Protein AF-A0AB34IFJ6-F1 (afdb_monomer)

Secondary structure (DSSP, 8-state):
--------------SS--SEEEEEEE--SSGGGTHHHHHHHHHHHHHHHH-SS--PEEEEE-HHHHHHHHHTTGGGG-SEEEEPPPPHHHHHH-SS-GGG-GGGHHHHHHHHHHHH-S-SEEEEE-TT----STTHHHHIIIIIHHH-SEEEEB-GGGTTTSSTT--TT--TT--PPPPB-TTEEEEE--HHHHHHHHHHHHHHHHTS-TTS---HHHHHHHHHHHSGGGGS-EEEEPPPP---

Organism: Prymnesium parvum (NCBI:txid97485)

Nearest PDB structures (foldseek):
  4ueg-assembly1_B-2  TM=5.821E-01  e=3.734E-08  Homo sapiens
  1vgw-assembly2_C  TM=4.331E-01  e=1.489E-02  Neisseria gonorrhoeae
  5h75-assembly1_C  TM=5.433E-01  e=1.018E-01  Bacillus sp. HIL-Y85/54728
  3fks-assembly1_G  TM=4.554E-01  e=2.745E-01  Saccharomyces cerevisiae

pLDDT: mean 84.69, std 16.62, range [37.91, 98.62]

InterPro domains:
  IPR029044 Nucleotide-diphospho-sugar transferases [SSF53448] (35-238)

Sequence (244 aa):
MDPVSMHASRPSLSTRPSSSGVLMCVFFDAEPGRRVLDEAPIAAAQLKKVMSPPYPILLLANAKARSMLVRADARAVFDRSRELHLDRRILEFDRGTWRGVRYARPYLHKLSCLLQSDFNQTVFIDCDTFVVQPSLIHHMLTSVLAVADVAMPMDPGREAHLSIGSPPWISSSSSGPPPLCSALMAYSKSPIADALWLGAARRLLGRAHPEVRQGDQEMVWFEWTQGVGRSMRILPLPGMERMH

Foldseek 3Di:
DDDDPPPPDDPPPDPPQALEAEEEEQEDDDDVRVVLLVLQLVQLQLLQVQAPPDGAYEYEYAPVSVVVCVVVVSCVSHPYYDYQDQDVLLVVLCPVLVVPCPVCVVQSSVLSRVLPDPHQKYKYAYSNDHDDHRCPRVCLRPPVVVQFQKEFAADPVCLVQCPPVHDPCSDPPHPDDGQGDPNIMIHGDDPLVNQLSSQLSSCLSVVVPVVHPSHSRVSSSCCCRPHSVVPGGYHHDHHDDDDD

Structure (mmCIF, N/CA/C/O backbone):
data_AF-A0AB34IFJ6-F1
#
_entry.id   AF-A0AB34IFJ6-F1
#
loop_
_atom_site.group_PDB
_atom_site.id
_atom_site.type_symbol
_atom_site.label_atom_id
_atom_site.label_alt_id
_atom_site.label_comp_id
_atom_site.label_asym_id
_atom_site.label_entity_id
_atom_site.label_seq_id
_atom_site.pdbx_PDB_ins_code
_atom_site.Cartn_x
_atom_site.Cartn_y
_atom_site.Cartn_z
_atom_site.occupancy
_atom_site.B_iso_or_equiv
_atom_site.auth_seq_id
_atom_site.auth_comp_id
_atom_site.auth_asym_id
_atom_site.auth_atom_id
_atom_site.pdbx_PDB_model_num
ATOM 1 N N . MET A 1 1 ? -21.175 -29.785 39.440 1.00 51.97 1 MET A N 1
ATOM 2 C CA . MET A 1 1 ? -20.848 -28.382 39.116 1.00 51.97 1 MET A CA 1
ATOM 3 C C . MET A 1 1 ? -20.536 -28.360 37.639 1.00 51.97 1 MET A C 1
ATOM 5 O O . MET A 1 1 ? -19.486 -28.856 37.254 1.00 51.97 1 MET A O 1
ATOM 9 N N . ASP A 1 2 ? -21.486 -27.905 36.829 1.00 37.91 2 ASP A N 1
ATOM 10 C CA . ASP A 1 2 ? -21.326 -27.872 35.376 1.00 37.91 2 ASP A CA 1
ATOM 11 C C . ASP A 1 2 ? -20.460 -26.674 34.962 1.00 37.91 2 ASP A C 1
ATOM 13 O O . ASP A 1 2 ? -20.575 -25.601 35.566 1.00 37.91 2 ASP A O 1
ATOM 17 N N . PRO A 1 3 ? -19.579 -26.822 33.958 1.00 55.69 3 PRO A N 1
ATOM 18 C CA . PRO A 1 3 ? -18.769 -25.718 33.480 1.00 55.69 3 PRO A CA 1
ATOM 19 C C . PRO A 1 3 ? -19.663 -24.720 32.741 1.00 55.69 3 PRO A C 1
ATOM 21 O O . PRO A 1 3 ? -20.300 -25.039 31.737 1.00 55.69 3 PRO A O 1
ATOM 24 N N . VAL A 1 4 ? -19.697 -23.486 33.241 1.00 51.50 4 VAL A N 1
ATOM 25 C CA . VAL A 1 4 ? -20.363 -22.360 32.585 1.00 51.50 4 VAL A CA 1
ATOM 26 C C . VAL A 1 4 ? -19.626 -22.065 31.276 1.00 51.50 4 VAL A C 1
ATOM 28 O O . VAL A 1 4 ? -18.549 -21.471 31.272 1.00 51.50 4 VAL A O 1
ATOM 31 N N . SER A 1 5 ? -20.203 -22.504 30.156 1.00 46.00 5 SER A N 1
ATOM 32 C CA . SER A 1 5 ? -19.753 -22.148 28.809 1.00 46.00 5 SER A CA 1
ATOM 33 C C . SER A 1 5 ? -20.019 -20.660 28.568 1.00 46.00 5 SER A C 1
ATOM 35 O O . SER A 1 5 ? -21.130 -20.253 28.224 1.00 46.00 5 SER A O 1
ATOM 37 N N . MET A 1 6 ? -19.002 -19.824 28.784 1.00 40.38 6 MET A N 1
ATOM 38 C CA . MET A 1 6 ? -19.023 -18.423 28.370 1.00 40.38 6 MET A CA 1
ATOM 39 C C . MET A 1 6 ? -18.810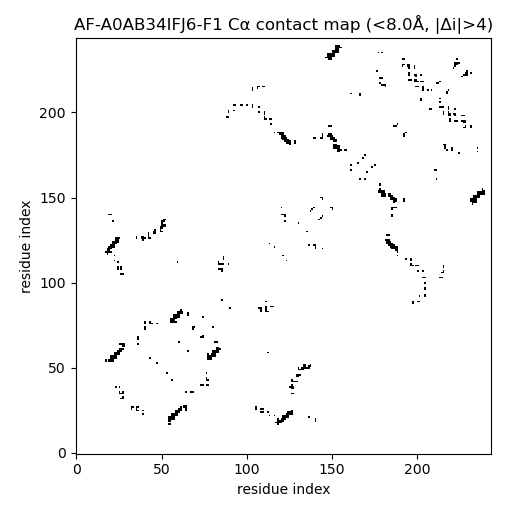 -18.347 26.856 1.00 40.38 6 MET A C 1
ATOM 41 O O . MET A 1 6 ? -17.699 -18.136 26.369 1.00 40.38 6 MET A O 1
ATOM 45 N N . HIS A 1 7 ? -19.890 -18.504 26.094 1.00 42.03 7 HIS A N 1
ATOM 46 C CA . HIS A 1 7 ? -19.916 -18.052 24.709 1.00 42.03 7 HIS A CA 1
ATOM 47 C C . HIS A 1 7 ? -19.844 -16.524 24.705 1.00 42.03 7 HIS A C 1
ATOM 49 O O . HIS A 1 7 ? -20.854 -15.840 24.840 1.00 42.03 7 HIS A O 1
ATOM 55 N N . ALA A 1 8 ? -18.630 -15.985 24.576 1.00 46.94 8 ALA A N 1
ATOM 56 C CA . ALA A 1 8 ? -18.429 -14.572 24.309 1.00 46.94 8 ALA A CA 1
ATOM 57 C C . ALA A 1 8 ? -19.127 -14.227 22.985 1.00 46.94 8 ALA A C 1
ATOM 59 O O . ALA A 1 8 ? -18.677 -14.616 21.903 1.00 46.94 8 ALA A O 1
ATOM 60 N N . SER A 1 9 ? -20.259 -13.533 23.084 1.00 45.00 9 SER A N 1
ATOM 61 C CA . SER A 1 9 ? -21.007 -12.997 21.955 1.00 45.00 9 SER A CA 1
ATOM 62 C C . SER A 1 9 ? -20.058 -12.159 21.104 1.00 45.00 9 SER A C 1
ATOM 64 O O . SER A 1 9 ? -19.569 -11.124 21.559 1.00 45.00 9 SER A O 1
ATOM 66 N N . ARG A 1 10 ? -19.751 -12.614 19.881 1.00 48.75 10 ARG A N 1
ATOM 67 C CA . ARG A 1 10 ? -18.935 -11.827 18.949 1.00 48.75 10 ARG A CA 1
ATOM 68 C C . AR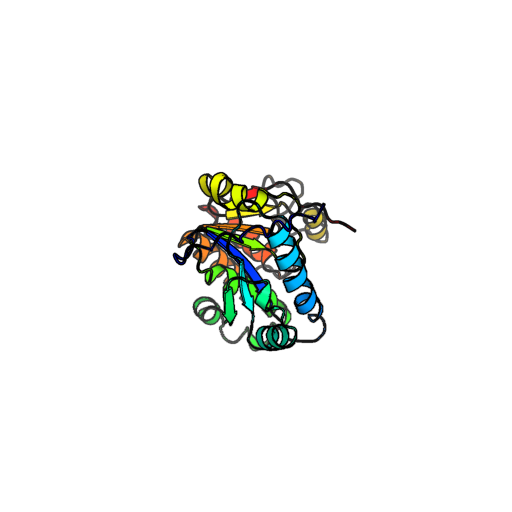G A 1 10 ? -19.634 -10.479 18.738 1.00 48.75 10 ARG A C 1
ATOM 70 O O . ARG A 1 10 ? -20.796 -10.491 18.326 1.00 48.75 10 ARG A O 1
ATOM 77 N N . PRO A 1 11 ? -18.977 -9.339 19.012 1.00 51.69 11 PRO A N 1
ATOM 78 C CA . PRO A 1 11 ? -19.579 -8.039 18.761 1.00 51.69 11 PRO A CA 1
ATOM 79 C C . PRO A 1 11 ? -19.955 -7.952 17.280 1.00 51.69 11 PRO A C 1
ATOM 81 O O . PRO A 1 11 ? -19.119 -8.179 16.402 1.00 51.69 11 PRO A O 1
ATOM 84 N N . SER A 1 12 ? -21.231 -7.680 17.005 1.00 49.88 12 SER A N 1
ATOM 85 C CA . SER A 1 12 ? -21.720 -7.511 15.641 1.00 49.88 12 SER A CA 1
ATOM 86 C C . SER A 1 12 ? -21.035 -6.291 15.031 1.00 49.88 12 SER A C 1
ATOM 88 O O . SER A 1 12 ? -21.217 -5.171 15.516 1.00 49.88 12 SER A O 1
ATOM 90 N N . LEU A 1 13 ? -20.235 -6.504 13.987 1.00 52.56 13 LEU A N 1
ATOM 91 C CA . LEU A 1 13 ? -19.620 -5.417 13.233 1.00 52.56 13 LEU A CA 1
ATOM 92 C C . LEU A 1 13 ? -20.723 -4.498 12.691 1.00 52.56 13 LEU A C 1
ATOM 94 O O . LEU A 1 13 ? -21.686 -4.959 12.077 1.00 52.56 13 LEU A O 1
ATOM 98 N N . SER A 1 14 ? -20.582 -3.195 12.941 1.00 47.25 14 SER A N 1
ATOM 99 C CA . SER A 1 14 ? -21.449 -2.164 12.369 1.00 47.25 14 SER A CA 1
ATOM 100 C C . SER A 1 14 ? -21.494 -2.303 10.846 1.00 47.25 14 SER A C 1
ATOM 102 O O . SER A 1 14 ? -20.459 -2.442 10.198 1.00 47.25 14 SER A O 1
ATOM 104 N N . THR A 1 15 ? -22.693 -2.242 10.265 1.00 45.78 15 THR A N 1
ATOM 105 C CA . THR A 1 15 ? -22.915 -2.307 8.810 1.00 45.78 15 THR A CA 1
ATOM 106 C C . THR A 1 15 ? -22.499 -1.031 8.080 1.00 45.78 15 THR A C 1
ATOM 108 O O . THR A 1 15 ? -22.493 -1.002 6.849 1.00 45.78 15 THR A O 1
ATOM 111 N N . ARG A 1 16 ? -22.126 0.034 8.806 1.00 48.06 16 ARG A N 1
ATOM 112 C CA . ARG A 1 16 ? -21.514 1.209 8.182 1.00 48.06 16 ARG A CA 1
ATOM 113 C C . ARG A 1 16 ? -20.083 0.857 7.774 1.00 48.06 16 ARG A C 1
ATOM 115 O O . ARG A 1 16 ? -19.327 0.396 8.630 1.00 48.06 16 ARG A O 1
ATOM 122 N N . PRO A 1 17 ? -19.680 1.090 6.512 1.00 58.31 17 PRO A N 1
ATOM 123 C CA . PRO A 1 17 ? -18.288 0.928 6.130 1.00 58.31 17 PRO A CA 1
ATOM 124 C C . PRO A 1 17 ? -17.439 1.832 7.026 1.00 58.31 17 PRO A C 1
ATOM 126 O O . PRO A 1 17 ? -17.601 3.052 7.025 1.00 58.31 17 PRO A O 1
ATOM 129 N N . SER A 1 18 ? -16.578 1.216 7.837 1.00 75.88 18 SER A N 1
ATOM 130 C CA . SER A 1 18 ? -15.575 1.948 8.606 1.00 75.88 18 SER A CA 1
ATOM 131 C C . SER A 1 18 ? -14.766 2.806 7.638 1.00 75.88 18 SER A C 1
ATOM 133 O O . SER A 1 18 ? -14.318 2.310 6.602 1.00 75.88 18 SER A O 1
ATOM 135 N N . SER A 1 19 ? -14.556 4.079 7.973 1.00 91.88 19 SER A N 1
ATOM 136 C CA . SER A 1 19 ? -13.679 4.969 7.205 1.00 91.88 19 SER A CA 1
ATOM 137 C C . SER A 1 19 ? -12.219 4.520 7.238 1.00 91.88 19 SER A C 1
ATOM 139 O O . SER A 1 19 ? -11.420 5.008 6.442 1.00 91.88 19 SER A O 1
ATOM 141 N N . SER A 1 20 ? -11.871 3.609 8.147 1.00 97.44 20 SER A N 1
ATOM 142 C CA . SER A 1 20 ? -10.498 3.195 8.407 1.00 97.44 20 SER A CA 1
ATOM 143 C C . SER A 1 20 ? -10.385 1.671 8.458 1.00 97.44 20 SER A C 1
ATOM 145 O O . SER A 1 20 ? -11.288 0.994 8.964 1.00 97.44 20 SER A O 1
ATOM 147 N N . GLY A 1 21 ? -9.289 1.113 7.950 1.00 97.81 21 GLY A N 1
ATOM 148 C CA . GLY A 1 21 ? -9.094 -0.334 7.968 1.00 97.81 21 GLY A CA 1
ATOM 149 C C . GLY A 1 21 ? -7.751 -0.808 7.437 1.00 97.81 21 GLY A C 1
ATOM 150 O O . GLY A 1 21 ? -6.856 -0.013 7.141 1.00 97.81 21 GLY A O 1
ATOM 151 N N . VAL A 1 22 ? -7.622 -2.130 7.347 1.00 98.31 22 VAL A N 1
ATOM 152 C CA . VAL A 1 22 ? -6.401 -2.807 6.907 1.00 98.31 22 VAL A CA 1
ATOM 153 C C . VAL A 1 22 ? -6.563 -3.289 5.473 1.00 98.31 22 VAL A C 1
ATOM 155 O O . VAL A 1 22 ? -7.596 -3.850 5.105 1.00 98.31 22 VAL A O 1
ATOM 158 N N . LEU A 1 23 ? -5.530 -3.089 4.666 1.00 98.44 23 LEU A N 1
ATOM 159 C CA . LEU A 1 23 ? -5.460 -3.511 3.276 1.00 98.44 23 LEU A CA 1
ATOM 160 C C . LEU A 1 23 ? -4.346 -4.543 3.098 1.00 98.44 23 LEU A C 1
ATOM 162 O O . LEU A 1 23 ? -3.215 -4.315 3.513 1.00 98.44 23 LEU A O 1
ATOM 166 N N . MET A 1 24 ? -4.658 -5.647 2.427 1.00 98.06 24 MET A N 1
ATOM 167 C CA . MET A 1 24 ? -3.678 -6.651 2.011 1.00 98.06 24 MET A CA 1
ATOM 168 C C . MET A 1 24 ? -3.792 -6.901 0.507 1.00 98.06 24 MET A C 1
ATOM 170 O O . MET A 1 24 ? -4.877 -6.804 -0.078 1.00 98.06 24 MET A O 1
ATOM 174 N N . CYS A 1 25 ? -2.668 -7.233 -0.127 1.00 97.19 25 CYS A N 1
ATOM 175 C CA . CYS A 1 25 ? -2.583 -7.485 -1.562 1.00 97.19 25 CYS A CA 1
ATOM 176 C C . CYS A 1 25 ? -1.996 -8.864 -1.844 1.00 97.19 25 CYS A C 1
ATOM 178 O O . CYS A 1 25 ? -0.878 -9.144 -1.426 1.00 97.19 25 CYS A O 1
ATOM 180 N N . VAL A 1 26 ? -2.684 -9.673 -2.652 1.00 95.56 26 VAL A N 1
ATOM 181 C C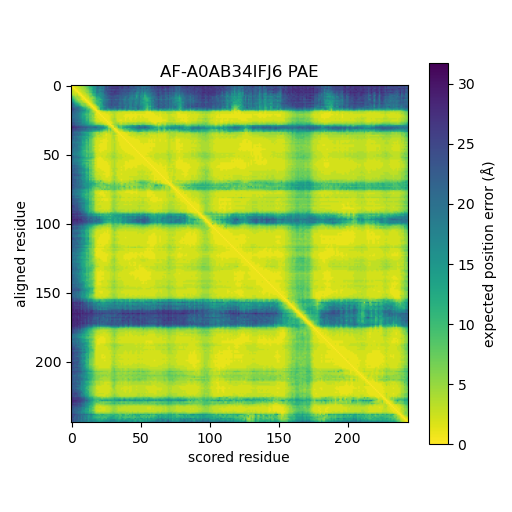A . VAL A 1 26 ? -2.129 -10.928 -3.173 1.00 95.56 26 VAL A CA 1
ATOM 182 C C . VAL A 1 26 ? -2.083 -10.878 -4.694 1.00 95.56 26 VAL A C 1
ATOM 184 O O . VAL A 1 26 ? -3.105 -10.879 -5.381 1.00 95.56 26 VAL A O 1
ATOM 187 N N . PHE A 1 27 ? -0.874 -10.877 -5.241 1.00 93.94 27 PHE A N 1
ATOM 188 C CA . PHE A 1 27 ? -0.650 -11.015 -6.673 1.00 93.94 27 PHE A CA 1
ATOM 189 C C . PHE A 1 27 ? 0.049 -12.343 -6.959 1.00 93.94 27 PHE A C 1
ATOM 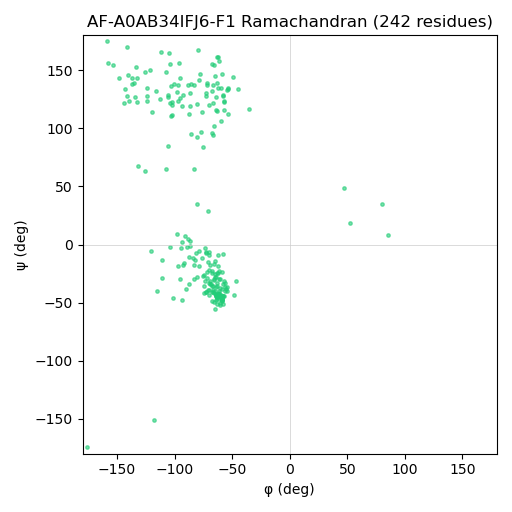191 O O . PHE A 1 27 ? 1.123 -12.608 -6.428 1.00 93.94 27 PHE A O 1
ATOM 198 N N . PHE A 1 28 ? -0.543 -13.160 -7.832 1.00 90.88 28 PHE A N 1
ATOM 199 C CA . PHE A 1 28 ? 0.036 -14.435 -8.248 1.00 90.88 28 PHE A CA 1
ATOM 200 C C . PHE A 1 28 ? -0.021 -14.589 -9.770 1.00 90.88 28 PHE A C 1
ATOM 202 O O . PHE A 1 28 ? -1.103 -14.545 -10.360 1.00 90.88 28 PHE A O 1
ATOM 209 N N . ASP A 1 29 ? 1.138 -14.791 -10.401 1.00 84.38 29 ASP A N 1
ATOM 210 C CA . ASP A 1 29 ? 1.259 -15.038 -11.849 1.00 84.38 29 ASP A CA 1
ATOM 211 C C . ASP A 1 29 ? 1.809 -16.455 -12.129 1.00 84.38 29 ASP A C 1
ATOM 213 O O . ASP A 1 29 ? 1.273 -17.165 -12.981 1.00 84.38 29 ASP A O 1
ATOM 217 N N . ALA A 1 30 ? 2.789 -16.948 -11.355 1.00 76.38 30 ALA A N 1
ATOM 218 C CA . ALA A 1 30 ? 3.368 -18.295 -11.501 1.00 76.38 30 ALA A CA 1
ATOM 219 C C . ALA A 1 30 ? 4.082 -18.813 -10.226 1.00 76.38 30 ALA A C 1
ATOM 221 O O . ALA A 1 30 ? 4.238 -18.080 -9.251 1.00 76.38 30 ALA A O 1
ATOM 222 N N . GLU A 1 31 ? 4.539 -20.072 -10.278 1.00 59.84 31 GLU A N 1
ATOM 223 C CA . GLU A 1 31 ? 5.002 -20.943 -9.175 1.00 59.84 31 GLU A CA 1
ATOM 224 C C . GLU A 1 31 ? 5.989 -20.389 -8.122 1.00 59.84 31 GLU A C 1
ATOM 226 O O . GLU A 1 31 ? 5.816 -20.782 -6.969 1.00 59.84 31 GLU A O 1
ATOM 231 N N . PRO A 1 32 ? 6.934 -19.446 -8.351 1.00 58.75 32 PRO A N 1
ATOM 232 C CA . PRO A 1 32 ? 7.686 -18.914 -7.206 1.00 58.75 32 PRO A CA 1
ATOM 233 C C . PRO A 1 32 ? 6.805 -18.107 -6.230 1.00 58.75 32 PRO A C 1
ATOM 235 O O . PRO A 1 32 ? 7.196 -17.897 -5.088 1.00 58.75 32 PRO A O 1
ATOM 238 N N . GLY A 1 33 ? 5.601 -17.686 -6.641 1.00 63.56 33 GLY A N 1
ATOM 239 C CA . GLY A 1 33 ? 4.663 -16.922 -5.816 1.00 63.56 33 GLY A CA 1
ATOM 240 C C . GLY A 1 33 ? 3.662 -17.7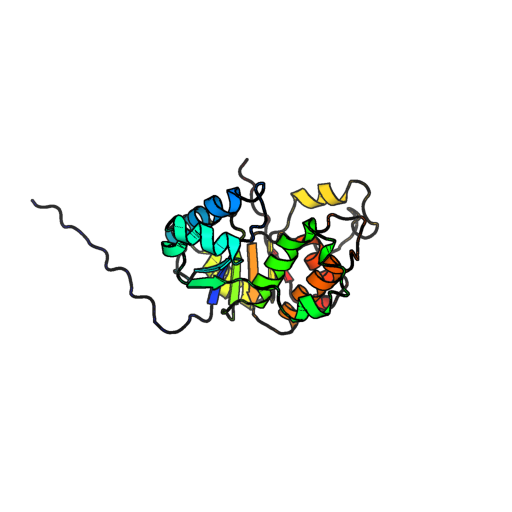57 -5.017 1.00 63.56 33 GLY A C 1
ATOM 241 O O . GLY A 1 33 ? 2.739 -17.181 -4.453 1.00 63.56 33 GLY A O 1
ATOM 242 N N . ARG A 1 34 ? 3.765 -19.095 -4.976 1.00 80.94 34 ARG A N 1
ATOM 243 C CA . ARG A 1 34 ? 2.749 -19.908 -4.281 1.00 80.94 34 ARG A CA 1
ATOM 244 C C . ARG A 1 34 ? 2.701 -19.618 -2.778 1.00 80.94 34 ARG A C 1
ATOM 246 O O . ARG A 1 34 ? 1.614 -19.599 -2.216 1.00 80.94 34 ARG A O 1
ATOM 253 N N . ARG A 1 35 ? 3.850 -19.293 -2.173 1.00 85.81 35 ARG A N 1
ATOM 254 C CA . ARG A 1 35 ? 3.963 -18.957 -0.744 1.00 85.81 35 ARG A CA 1
ATOM 255 C C . ARG A 1 35 ? 3.020 -17.836 -0.315 1.00 85.81 35 ARG A C 1
ATOM 257 O O . ARG A 1 35 ? 2.363 -17.977 0.705 1.00 85.81 35 ARG A O 1
ATOM 264 N N . VAL A 1 36 ? 2.839 -16.801 -1.144 1.00 85.56 36 VAL A N 1
ATOM 265 C CA . VAL A 1 36 ? 1.959 -15.670 -0.801 1.00 85.56 36 VAL A CA 1
ATOM 266 C C . VAL A 1 36 ? 0.490 -16.087 -0.625 1.00 85.56 36 VAL A C 1
ATOM 268 O O . VAL A 1 36 ? -0.266 -15.427 0.083 1.00 85.56 36 VAL A O 1
ATOM 271 N N . LEU A 1 37 ? 0.070 -17.197 -1.247 1.00 89.81 37 LEU A N 1
ATOM 272 C CA . LEU A 1 37 ? -1.285 -17.738 -1.105 1.00 89.81 37 LEU A CA 1
ATOM 273 C C . LEU A 1 37 ? -1.493 -18.430 0.245 1.00 89.81 37 LEU A C 1
ATOM 275 O O . LEU A 1 37 ? -2.624 -18.455 0.726 1.00 89.81 37 LEU A O 1
ATOM 279 N N . ASP A 1 38 ? -0.421 -18.955 0.836 1.00 90.75 38 ASP A N 1
ATOM 280 C CA . ASP A 1 38 ? -0.430 -19.608 2.145 1.00 90.75 38 ASP A CA 1
ATOM 281 C C . ASP A 1 38 ? -0.156 -18.589 3.266 1.00 90.75 38 ASP A C 1
ATOM 283 O O . ASP A 1 38 ? -0.790 -18.628 4.318 1.00 90.75 38 ASP A O 1
ATOM 287 N N . GLU A 1 39 ? 0.739 -17.628 3.028 1.00 92.62 39 GLU A N 1
ATOM 288 C CA . GLU A 1 39 ? 1.130 -16.595 3.992 1.00 92.62 39 GLU A CA 1
ATOM 289 C C . GLU A 1 39 ? 0.001 -15.589 4.246 1.00 92.62 39 GLU A C 1
ATOM 291 O O . GLU A 1 39 ? -0.297 -15.287 5.400 1.00 92.62 39 GLU A O 1
ATOM 296 N N . ALA A 1 40 ? -0.698 -15.123 3.201 1.00 94.69 40 ALA A N 1
ATOM 297 C CA . ALA A 1 40 ? -1.707 -14.073 3.357 1.00 94.69 40 ALA A CA 1
ATOM 298 C C . ALA A 1 40 ? -2.845 -14.442 4.331 1.00 94.69 40 ALA A C 1
ATOM 300 O O . ALA A 1 40 ? -3.176 -13.620 5.190 1.00 94.69 40 ALA A O 1
ATOM 301 N N . PRO A 1 41 ? -3.455 -15.644 4.257 1.00 95.50 41 PRO A N 1
ATOM 302 C CA . PRO A 1 41 ? -4.493 -16.038 5.205 1.00 95.50 41 PRO A CA 1
ATOM 303 C C . PRO A 1 41 ? -3.954 -16.222 6.628 1.00 95.50 41 PRO A C 1
ATOM 305 O O . PRO A 1 41 ? -4.642 -15.870 7.586 1.00 95.50 41 PRO A O 1
ATOM 308 N N . ILE A 1 42 ? -2.726 -16.733 6.776 1.00 95.06 42 ILE A N 1
ATOM 309 C CA . ILE A 1 42 ? -2.071 -16.915 8.079 1.00 95.06 42 ILE A CA 1
ATOM 310 C C . ILE A 1 42 ? -1.803 -15.554 8.731 1.00 95.06 42 ILE A C 1
ATOM 312 O O . ILE A 1 42 ? -2.188 -15.338 9.882 1.00 95.06 42 ILE A O 1
ATOM 316 N N . ALA A 1 43 ? -1.211 -14.616 7.990 1.00 96.06 43 ALA A N 1
ATOM 317 C CA . ALA A 1 43 ? -0.949 -13.259 8.453 1.00 96.06 43 ALA A CA 1
ATOM 318 C C . ALA A 1 43 ? -2.250 -12.528 8.818 1.00 96.06 43 ALA A C 1
ATOM 320 O O . ALA A 1 43 ? -2.343 -11.937 9.895 1.00 96.06 43 ALA A O 1
ATOM 321 N N . ALA A 1 44 ? -3.296 -12.637 7.991 1.00 97.19 44 ALA A N 1
ATOM 322 C CA . ALA A 1 44 ? -4.602 -12.042 8.277 1.00 97.19 44 ALA A CA 1
ATOM 323 C C . ALA A 1 44 ? -5.269 -12.641 9.528 1.00 97.19 44 ALA A C 1
ATOM 325 O O . ALA A 1 44 ? -5.804 -11.905 10.360 1.00 97.19 44 ALA A O 1
ATOM 326 N N . ALA A 1 45 ? -5.221 -13.967 9.695 1.00 96.31 45 ALA A N 1
ATOM 327 C CA . ALA A 1 45 ? -5.762 -14.645 10.872 1.00 96.31 45 ALA A CA 1
ATOM 328 C C . ALA A 1 45 ? -5.028 -14.227 12.153 1.00 96.31 45 ALA A C 1
ATOM 330 O O . ALA A 1 45 ? -5.667 -13.904 13.159 1.00 96.31 45 ALA A O 1
ATOM 331 N N . GLN A 1 46 ? -3.695 -14.185 12.104 1.00 96.81 46 GLN A N 1
ATOM 332 C CA . GLN A 1 46 ? -2.877 -13.743 13.226 1.00 96.81 46 GLN A CA 1
ATOM 333 C C . GLN A 1 46 ? -3.144 -12.272 13.558 1.00 96.81 46 GLN A C 1
ATOM 335 O O . GLN A 1 46 ? -3.324 -11.939 14.729 1.00 96.81 46 GLN A O 1
ATOM 340 N N . LEU A 1 47 ? -3.268 -11.406 12.548 1.00 97.44 47 LEU A N 1
ATOM 341 C CA . LEU A 1 47 ? -3.626 -10.005 12.744 1.00 97.44 47 LEU A CA 1
ATOM 342 C C . LEU A 1 47 ? -4.981 -9.859 13.442 1.00 97.44 47 LEU A C 1
ATOM 344 O O . LEU A 1 47 ? -5.073 -9.137 14.431 1.00 97.44 47 LEU A O 1
ATOM 348 N N . LYS A 1 48 ? -6.022 -10.571 12.988 1.00 96.81 48 LYS A N 1
ATOM 349 C CA . LYS A 1 48 ? -7.348 -10.548 13.635 1.00 96.81 48 LYS A CA 1
ATOM 350 C C . LYS A 1 48 ? -7.303 -10.975 15.097 1.00 96.81 48 LYS A C 1
ATOM 352 O O . LYS A 1 48 ? -8.092 -10.476 15.893 1.00 96.81 48 LYS A O 1
ATOM 357 N N . LYS A 1 49 ? -6.411 -11.904 15.444 1.00 96.69 49 LYS A N 1
ATOM 358 C CA . LYS A 1 49 ? -6.247 -12.389 16.817 1.00 96.69 49 LYS A CA 1
ATOM 359 C C . LYS A 1 49 ? -5.635 -11.331 17.735 1.00 96.69 49 LYS A C 1
ATOM 361 O O . LYS A 1 49 ? -6.028 -11.258 18.895 1.00 96.69 49 LYS A O 1
ATOM 366 N N . VAL A 1 50 ? -4.664 -10.558 17.248 1.00 97.31 50 VAL A N 1
ATOM 367 C CA . VAL A 1 50 ? -3.916 -9.609 18.089 1.00 97.31 50 VAL A CA 1
ATOM 368 C C . VAL A 1 50 ? -4.469 -8.187 18.047 1.00 97.31 50 VAL A C 1
ATOM 370 O O . VAL A 1 50 ? -4.326 -7.462 19.023 1.00 97.31 50 VAL A O 1
ATOM 373 N N . MET A 1 51 ? -5.078 -7.770 16.936 1.00 97.81 51 MET A N 1
ATOM 374 C CA . MET A 1 51 ? -5.470 -6.383 16.689 1.00 97.81 51 MET A CA 1
ATOM 375 C C . MET A 1 51 ? -6.577 -5.921 17.645 1.00 97.81 51 MET A C 1
ATOM 377 O O . MET A 1 51 ? -7.670 -6.487 17.669 1.00 97.81 51 MET A O 1
ATOM 381 N N . SER A 1 52 ? -6.302 -4.854 18.398 1.00 96.19 52 SER A N 1
ATOM 382 C CA . SER A 1 52 ? -7.233 -4.267 19.362 1.00 96.19 52 SER A CA 1
ATOM 383 C C . SER A 1 52 ? -7.104 -2.734 19.406 1.00 96.19 52 SER A C 1
ATOM 385 O O . SER A 1 52 ? -6.016 -2.233 19.705 1.00 96.19 52 SER A O 1
ATOM 387 N N . PRO A 1 53 ? -8.187 -1.967 19.147 1.00 96.56 53 PRO A N 1
ATOM 388 C CA . PRO A 1 53 ? -9.517 -2.411 18.705 1.00 96.56 53 PRO A CA 1
ATOM 389 C C . PRO A 1 53 ? -9.513 -3.108 17.329 1.00 96.56 53 PRO A C 1
ATOM 391 O O . PRO A 1 53 ? -8.571 -2.929 16.554 1.00 96.56 53 PRO A O 1
ATOM 394 N N . PRO A 1 54 ? -10.563 -3.887 17.000 1.00 96.25 54 PRO A N 1
ATOM 395 C CA . PRO A 1 54 ? -10.663 -4.564 15.711 1.00 96.25 54 PRO A CA 1
ATOM 396 C C . PRO A 1 54 ? -10.956 -3.582 14.566 1.00 96.25 54 PRO A C 1
ATOM 398 O O . PRO A 1 54 ? -11.820 -2.712 14.682 1.00 96.25 54 PRO A O 1
ATOM 401 N N . TYR A 1 55 ? -10.290 -3.787 13.428 1.00 97.12 55 TYR A N 1
ATOM 402 C CA . TYR A 1 55 ? -10.541 -3.096 12.160 1.00 97.12 55 TYR A CA 1
ATOM 403 C C . TYR A 1 55 ? -10.881 -4.093 11.045 1.00 97.12 55 TYR A C 1
ATOM 405 O O . TYR A 1 55 ? -10.381 -5.219 11.069 1.00 97.12 55 TYR A O 1
ATOM 413 N N . PRO A 1 56 ? -11.692 -3.701 10.044 1.00 97.06 56 PRO A N 1
ATOM 414 C CA . PRO A 1 56 ? -11.958 -4.557 8.895 1.00 97.06 56 PRO A CA 1
ATOM 415 C C . PRO A 1 56 ? -10.698 -4.756 8.042 1.00 97.06 56 PRO A C 1
ATOM 417 O O . PRO A 1 56 ? -9.990 -3.793 7.734 1.00 97.06 56 PRO A O 1
ATOM 420 N N . ILE A 1 57 ? -10.473 -5.990 7.598 1.00 97.75 57 ILE A N 1
ATOM 421 C CA . ILE A 1 57 ? -9.405 -6.372 6.671 1.00 97.75 57 ILE A CA 1
ATOM 422 C C . ILE A 1 57 ? -9.994 -6.562 5.269 1.00 97.75 57 ILE A C 1
ATOM 424 O O . ILE A 1 57 ? -10.871 -7.404 5.049 1.00 97.75 57 ILE A O 1
ATOM 428 N N . LEU A 1 58 ? -9.493 -5.781 4.313 1.00 97.50 58 LEU A N 1
ATOM 429 C CA . LEU A 1 58 ? -9.793 -5.884 2.889 1.00 97.50 58 LEU A CA 1
ATOM 430 C C . LEU A 1 58 ? -8.641 -6.578 2.157 1.00 97.50 58 LEU A C 1
ATOM 432 O O . LEU A 1 58 ? -7.517 -6.082 2.142 1.00 97.50 58 LEU A O 1
ATOM 436 N N . LEU A 1 59 ? -8.948 -7.681 1.479 1.00 97.56 59 LEU A N 1
ATOM 437 C CA . LEU A 1 59 ? -8.036 -8.336 0.546 1.00 97.56 59 LEU A CA 1
ATOM 438 C C . LEU A 1 59 ? -8.328 -7.919 -0.900 1.00 97.56 59 LEU A C 1
ATOM 440 O O . LEU A 1 59 ? -9.426 -8.173 -1.411 1.00 97.56 59 LEU A O 1
ATOM 444 N N . LEU A 1 60 ? -7.318 -7.390 -1.592 1.00 97.69 60 LEU A N 1
ATOM 445 C CA . LEU A 1 60 ? -7.318 -7.255 -3.050 1.00 97.69 60 LEU A CA 1
ATOM 446 C C . LEU A 1 60 ? -6.427 -8.332 -3.660 1.00 97.69 60 LEU A C 1
ATOM 448 O O . LEU A 1 60 ? -5.241 -8.414 -3.351 1.00 97.69 60 LEU A O 1
ATOM 452 N N . ALA A 1 61 ? -6.993 -9.162 -4.533 1.00 96.88 61 ALA A N 1
ATOM 453 C CA . ALA A 1 61 ? -6.250 -10.242 -5.171 1.00 96.88 61 ALA A CA 1
ATOM 454 C C . ALA A 1 61 ? -6.545 -10.316 -6.667 1.00 96.88 61 ALA A C 1
ATOM 456 O O . ALA A 1 61 ? -7.701 -10.182 -7.069 1.00 96.88 61 ALA A O 1
ATOM 457 N N . ASN A 1 62 ? -5.531 -10.553 -7.504 1.00 95.88 62 ASN A N 1
ATOM 458 C CA . ASN A 1 62 ? -5.773 -10.734 -8.940 1.00 95.88 62 ASN A CA 1
ATOM 459 C C . ASN A 1 62 ? -6.651 -11.978 -9.196 1.00 95.88 62 ASN A C 1
ATOM 461 O O . ASN A 1 62 ? -6.747 -12.858 -8.337 1.00 95.88 62 ASN A O 1
ATOM 465 N N . ALA A 1 63 ? -7.280 -12.080 -10.373 1.00 94.56 63 ALA A N 1
ATOM 466 C CA . ALA A 1 63 ? -8.216 -13.168 -10.696 1.00 94.56 63 ALA A CA 1
ATOM 467 C C . ALA A 1 63 ? -7.670 -14.568 -10.349 1.00 94.56 63 ALA A C 1
ATOM 469 O O . ALA A 1 63 ? -8.358 -15.391 -9.737 1.00 94.56 63 ALA A O 1
ATOM 470 N N . LYS A 1 64 ? -6.394 -14.816 -10.678 1.00 93.31 64 LYS A N 1
ATOM 471 C CA . LYS A 1 64 ? -5.719 -16.093 -10.430 1.00 93.31 64 LYS A CA 1
ATOM 472 C C . LYS A 1 64 ? -5.574 -16.384 -8.935 1.00 93.31 64 LYS A C 1
ATOM 474 O O . LYS A 1 64 ? -6.087 -17.407 -8.484 1.00 93.31 64 LYS A O 1
ATOM 479 N N . ALA A 1 65 ? -4.963 -15.484 -8.158 1.00 93.94 65 ALA A N 1
ATOM 480 C CA . ALA A 1 65 ? -4.835 -15.642 -6.707 1.00 93.94 65 ALA A CA 1
ATOM 481 C C . ALA A 1 65 ? -6.202 -15.787 -6.033 1.00 93.94 65 ALA A C 1
ATOM 483 O O . ALA A 1 65 ? -6.424 -16.681 -5.219 1.00 93.94 65 ALA A O 1
ATOM 484 N N . ARG A 1 66 ? -7.159 -14.950 -6.440 1.00 93.31 66 ARG A N 1
ATOM 485 C CA . ARG A 1 66 ? -8.524 -14.952 -5.922 1.00 93.31 66 ARG A CA 1
ATOM 486 C C . ARG A 1 66 ? -9.222 -16.296 -6.135 1.00 93.31 66 ARG A C 1
ATOM 488 O O . ARG A 1 66 ? -9.957 -16.717 -5.246 1.00 93.31 66 ARG A O 1
ATOM 495 N N . SER A 1 67 ? -9.000 -16.964 -7.269 1.00 91.12 67 SER A N 1
ATOM 496 C CA . SER A 1 67 ? -9.546 -18.303 -7.536 1.00 91.12 67 SER A CA 1
ATOM 497 C C . SER A 1 67 ? -8.937 -19.384 -6.634 1.00 91.12 67 SER A C 1
ATOM 499 O O . SER A 1 67 ? -9.642 -20.288 -6.192 1.00 91.12 67 SER A O 1
ATOM 501 N N . MET A 1 68 ? -7.648 -19.266 -6.309 1.00 90.25 68 MET A N 1
ATOM 502 C CA . MET A 1 68 ? -6.939 -20.219 -5.452 1.00 90.25 68 MET A CA 1
ATOM 503 C C . MET A 1 68 ? -7.332 -20.048 -3.982 1.00 90.25 68 MET A C 1
ATOM 505 O O . MET A 1 68 ? -7.623 -21.034 -3.313 1.00 90.25 68 MET A O 1
ATOM 509 N N . LEU A 1 69 ? -7.464 -18.804 -3.515 1.00 89.75 69 LEU A N 1
ATOM 510 C CA . LEU A 1 69 ? -7.902 -18.494 -2.150 1.00 89.75 69 LEU A CA 1
ATOM 511 C C . LEU A 1 69 ? -9.352 -18.927 -1.868 1.00 89.75 69 LEU A C 1
ATOM 513 O O . LEU A 1 69 ? -9.674 -19.249 -0.730 1.00 89.75 69 LEU A O 1
ATOM 517 N N . VAL A 1 70 ? -10.230 -18.979 -2.883 1.00 85.94 70 VAL A N 1
ATOM 518 C CA . VAL A 1 70 ? -11.582 -19.570 -2.737 1.00 85.94 70 VAL A CA 1
ATOM 519 C C . VAL A 1 70 ? -11.501 -21.052 -2.436 1.00 85.94 70 VAL A C 1
ATOM 521 O O . VAL A 1 70 ? -12.183 -21.533 -1.540 1.00 85.94 70 VAL A O 1
ATOM 524 N N . ARG A 1 71 ? -10.687 -21.780 -3.204 1.00 75.56 71 ARG A N 1
ATOM 525 C CA . ARG A 1 71 ? -10.581 -23.238 -3.087 1.00 75.56 71 ARG A CA 1
ATOM 526 C C . ARG A 1 71 ? -10.036 -23.668 -1.727 1.00 75.56 71 ARG A C 1
ATOM 528 O O . ARG A 1 71 ? -10.359 -24.756 -1.278 1.00 75.56 71 ARG A O 1
ATOM 535 N N . ALA A 1 72 ? -9.232 -22.815 -1.096 1.00 76.12 72 ALA A N 1
ATOM 536 C CA . ALA A 1 72 ? -8.634 -23.058 0.211 1.00 76.12 72 ALA A CA 1
ATOM 537 C C . ALA A 1 72 ? -9.521 -22.640 1.404 1.00 76.12 72 ALA A C 1
ATOM 539 O O . ALA A 1 72 ? -9.041 -22.674 2.530 1.00 76.12 72 ALA A O 1
ATOM 540 N N . ASP A 1 73 ? -10.757 -22.167 1.175 1.00 82.00 73 ASP A N 1
ATOM 541 C CA . ASP A 1 73 ? -11.625 -21.533 2.195 1.00 82.00 73 ASP A CA 1
ATOM 542 C C . ASP A 1 73 ? -10.948 -20.376 2.970 1.00 82.00 73 ASP A C 1
ATOM 544 O O . ASP A 1 73 ? -11.385 -19.896 4.015 1.00 82.00 73 ASP A O 1
ATOM 548 N N . ALA A 1 74 ? -9.871 -19.838 2.399 1.00 81.19 74 ALA A N 1
ATOM 549 C CA . ALA A 1 74 ? -9.039 -18.812 3.005 1.00 81.19 74 ALA A CA 1
ATOM 550 C C . ALA A 1 74 ? -9.711 -17.430 3.022 1.00 81.19 74 ALA A C 1
ATOM 552 O O . ALA A 1 74 ? -9.151 -16.463 3.528 1.00 81.19 74 ALA A O 1
ATOM 553 N N . ARG A 1 75 ? -10.913 -17.293 2.453 1.00 74.75 75 ARG A N 1
ATOM 554 C CA . ARG A 1 75 ? -11.654 -16.026 2.455 1.00 74.75 75 ARG A CA 1
ATOM 555 C C . ARG A 1 75 ? -12.268 -15.700 3.806 1.00 74.75 75 ARG A C 1
ATOM 557 O O . ARG A 1 75 ? -12.446 -14.521 4.088 1.00 74.75 75 ARG A O 1
ATOM 564 N N . ALA A 1 76 ? -12.553 -16.706 4.632 1.00 85.25 76 ALA A N 1
ATOM 565 C CA . ALA A 1 76 ? -13.228 -16.520 5.913 1.00 85.25 76 ALA A CA 1
ATOM 566 C C . ALA A 1 76 ? -12.444 -15.621 6.891 1.00 85.25 76 ALA A C 1
ATOM 568 O O . ALA A 1 76 ? -13.031 -15.010 7.784 1.00 85.25 76 ALA A O 1
ATOM 569 N N . VAL A 1 77 ? -11.122 -15.500 6.715 1.00 92.50 77 VAL A N 1
ATOM 570 C CA . VAL A 1 77 ? -10.280 -14.634 7.554 1.00 92.50 77 VAL A CA 1
ATOM 571 C C . VAL A 1 77 ? -10.292 -13.170 7.112 1.00 92.50 77 VAL A C 1
ATOM 573 O O . VAL A 1 77 ? -9.912 -12.313 7.901 1.00 92.50 77 VAL A O 1
ATOM 576 N N . PHE A 1 78 ? -10.794 -12.836 5.923 1.00 95.25 78 PHE A N 1
ATOM 577 C CA . PHE A 1 78 ? -10.920 -11.454 5.451 1.00 95.25 78 PHE A CA 1
ATOM 578 C C . PHE A 1 78 ? -12.360 -10.968 5.618 1.00 95.25 78 PHE A C 1
ATOM 580 O O . PHE A 1 78 ? -13.301 -11.696 5.318 1.00 95.25 78 PHE A O 1
ATOM 587 N N . ASP A 1 79 ? -12.556 -9.731 6.077 1.00 95.19 79 ASP A N 1
ATOM 588 C CA . ASP A 1 79 ? -13.912 -9.171 6.212 1.00 95.19 79 ASP A CA 1
ATOM 589 C C . ASP A 1 79 ? -14.496 -8.814 4.845 1.00 95.19 79 ASP A C 1
ATOM 591 O O . ASP A 1 79 ? -15.704 -8.887 4.625 1.00 95.19 79 ASP A O 1
ATOM 595 N N . ARG A 1 80 ? -13.622 -8.431 3.906 1.00 94.81 80 ARG A N 1
ATOM 596 C CA . ARG A 1 80 ? -13.969 -8.141 2.515 1.00 94.81 80 ARG A CA 1
ATOM 597 C C . ARG A 1 80 ? -12.885 -8.665 1.581 1.00 94.81 80 ARG A C 1
ATOM 599 O O . ARG A 1 80 ? -11.697 -8.609 1.889 1.00 94.81 80 ARG A O 1
ATOM 606 N N . SER A 1 81 ? -13.289 -9.128 0.402 1.00 95.19 81 SER A N 1
ATOM 607 C CA . SER A 1 81 ? -12.362 -9.521 -0.660 1.00 95.19 81 SER A CA 1
ATOM 608 C C . SER A 1 81 ? -12.923 -9.149 -2.024 1.00 95.19 81 SER A C 1
ATOM 610 O O . SER A 1 81 ? -14.085 -9.436 -2.322 1.00 95.19 81 SER A O 1
ATOM 612 N N . ARG A 1 82 ? -12.090 -8.552 -2.877 1.00 94.88 82 ARG A N 1
ATOM 613 C CA . ARG A 1 82 ? -12.441 -8.270 -4.273 1.00 94.88 82 ARG A CA 1
ATOM 614 C C . ARG A 1 82 ? -11.263 -8.507 -5.206 1.00 94.88 82 ARG A C 1
ATOM 616 O O . ARG A 1 82 ? -10.131 -8.742 -4.781 1.00 94.88 82 ARG A O 1
ATOM 623 N N . GLU A 1 83 ? -11.569 -8.480 -6.491 1.00 96.81 83 GLU A N 1
ATOM 624 C CA . GLU A 1 83 ? -10.559 -8.611 -7.526 1.00 96.81 83 GLU A CA 1
ATOM 625 C C . GLU A 1 83 ? -9.691 -7.354 -7.614 1.00 96.81 83 GLU A C 1
ATOM 627 O O . GLU A 1 83 ? -10.192 -6.234 -7.526 1.00 96.81 83 GLU A O 1
ATOM 632 N N . LEU A 1 84 ? -8.385 -7.560 -7.755 1.00 96.62 84 LEU A N 1
ATOM 633 C CA . LEU A 1 84 ? -7.409 -6.521 -8.029 1.00 96.62 84 LEU A CA 1
ATOM 634 C C . LEU A 1 84 ? -7.203 -6.422 -9.537 1.00 96.62 84 LEU A C 1
ATOM 636 O O . LEU A 1 84 ? -6.710 -7.363 -10.164 1.00 96.62 84 LEU A O 1
ATOM 640 N N . HIS A 1 85 ? -7.512 -5.254 -10.084 1.00 94.25 85 HIS A N 1
ATOM 641 C CA . HIS A 1 85 ? -7.145 -4.878 -11.443 1.00 94.25 85 HIS A CA 1
ATOM 642 C C . HIS A 1 85 ? -5.971 -3.899 -11.396 1.00 94.25 85 HIS A C 1
ATOM 644 O O . HIS A 1 85 ? -5.777 -3.216 -10.392 1.00 94.25 85 HIS A O 1
ATOM 650 N N . LEU A 1 86 ? -5.178 -3.814 -12.465 1.00 93.31 86 LEU A N 1
ATOM 651 C CA . LEU A 1 86 ? -4.222 -2.714 -12.573 1.00 93.31 86 LEU A CA 1
ATOM 652 C C . LEU A 1 86 ? -5.007 -1.405 -12.738 1.00 93.31 86 LEU A C 1
ATOM 654 O O . LEU A 1 86 ? -5.941 -1.356 -13.541 1.00 93.31 86 LEU A O 1
ATOM 658 N N . ASP A 1 87 ? -4.662 -0.370 -11.969 1.00 95.81 87 ASP A N 1
ATOM 659 C CA . ASP A 1 87 ? -5.364 0.917 -12.040 1.00 95.81 87 ASP A CA 1
ATOM 660 C C . ASP A 1 87 ? -5.254 1.492 -13.464 1.00 95.81 87 ASP A C 1
ATOM 662 O O . ASP A 1 87 ? -4.178 1.487 -14.071 1.00 95.81 87 ASP A O 1
ATOM 666 N N . ARG A 1 88 ? -6.369 1.991 -14.012 1.00 94.56 88 ARG A N 1
ATOM 667 C CA . ARG A 1 88 ? -6.418 2.545 -15.374 1.00 94.56 88 ARG A CA 1
ATOM 668 C C . ARG A 1 88 ? -5.401 3.669 -15.575 1.00 94.56 88 ARG A C 1
ATOM 670 O O . ARG A 1 88 ? -4.788 3.738 -16.633 1.00 94.56 88 ARG A O 1
ATOM 677 N N . ARG A 1 89 ? -5.171 4.504 -14.561 1.00 95.31 89 ARG A N 1
ATOM 678 C CA . ARG A 1 89 ? -4.196 5.602 -14.622 1.00 95.31 89 ARG A CA 1
ATOM 679 C C . ARG A 1 89 ? -2.762 5.081 -14.746 1.00 95.31 89 ARG A C 1
ATOM 681 O O . ARG A 1 89 ? -1.931 5.718 -15.377 1.00 95.31 89 ARG A O 1
ATOM 688 N N . ILE A 1 90 ? -2.471 3.902 -14.188 1.00 93.81 90 ILE A N 1
ATOM 689 C CA . ILE A 1 90 ? -1.174 3.231 -14.370 1.00 93.81 90 ILE A CA 1
ATOM 690 C C . ILE A 1 90 ? -1.063 2.670 -15.792 1.00 93.81 90 ILE A C 1
ATOM 692 O O . ILE A 1 90 ? -0.010 2.799 -16.413 1.00 93.81 90 ILE A O 1
ATOM 696 N N . LEU A 1 91 ? -2.145 2.095 -16.330 1.00 90.38 91 LEU A N 1
ATOM 697 C CA . LEU A 1 91 ? -2.196 1.637 -17.725 1.00 90.38 91 LEU A CA 1
ATOM 698 C C . LEU A 1 91 ? -1.998 2.787 -18.727 1.00 90.38 91 LEU A C 1
ATOM 700 O O . LEU A 1 91 ? -1.438 2.570 -19.791 1.00 90.38 91 LEU A O 1
ATOM 704 N N . GLU A 1 92 ? -2.392 4.016 -18.395 1.00 89.88 92 GLU A N 1
ATOM 705 C CA . GLU A 1 92 ? -2.163 5.191 -19.252 1.00 89.88 92 GLU A CA 1
ATOM 706 C C . GLU A 1 92 ? -0.673 5.571 -19.370 1.00 89.88 92 GLU A C 1
ATOM 708 O O . GLU A 1 92 ? -0.264 6.175 -20.364 1.00 89.88 92 GLU A O 1
ATOM 713 N N . PHE A 1 93 ? 0.169 5.177 -18.407 1.00 85.44 93 PHE A N 1
ATOM 714 C CA . PHE A 1 93 ? 1.627 5.308 -18.521 1.00 85.44 93 PHE A CA 1
ATOM 715 C C . PHE A 1 93 ? 2.259 4.210 -19.383 1.00 85.44 93 PHE A C 1
ATOM 717 O O . PHE A 1 93 ? 3.396 4.360 -19.840 1.00 85.44 93 PHE A O 1
ATOM 724 N N . ASP A 1 94 ? 1.543 3.108 -19.607 1.00 79.00 94 ASP A N 1
ATOM 725 C CA . ASP A 1 94 ? 2.018 1.980 -20.390 1.00 79.00 94 ASP A CA 1
ATOM 726 C C . ASP A 1 94 ? 1.937 2.285 -21.892 1.00 79.00 94 ASP A C 1
ATOM 728 O O . ASP A 1 94 ? 0.921 2.089 -22.554 1.00 79.00 94 ASP A O 1
ATOM 732 N N . ARG A 1 95 ? 3.060 2.721 -22.469 1.00 70.56 95 ARG A N 1
ATOM 733 C CA . ARG A 1 95 ? 3.225 2.892 -23.923 1.00 70.56 95 ARG A CA 1
ATOM 734 C C . ARG A 1 95 ? 3.530 1.562 -24.636 1.00 70.56 95 ARG A C 1
ATOM 736 O O . ARG A 1 95 ? 4.321 1.531 -25.574 1.00 70.56 95 ARG A O 1
ATOM 743 N N . GLY A 1 96 ? 2.955 0.453 -24.169 1.00 67.94 96 GLY A N 1
ATOM 744 C CA . GLY A 1 96 ? 3.213 -0.904 -24.669 1.00 67.94 96 GLY A CA 1
ATOM 745 C C . GLY A 1 96 ? 4.430 -1.604 -24.046 1.00 67.94 96 GLY A C 1
ATOM 746 O O . GLY A 1 96 ? 4.807 -2.692 -24.484 1.00 67.94 96 GLY A O 1
ATOM 747 N N . THR A 1 97 ? 5.041 -1.022 -23.014 1.00 65.12 97 THR A N 1
ATOM 748 C CA . THR A 1 97 ? 6.212 -1.552 -22.299 1.00 65.12 97 THR A CA 1
ATOM 749 C C . THR A 1 97 ? 5.855 -2.626 -21.267 1.00 65.12 97 THR A C 1
ATOM 751 O O . THR A 1 97 ? 6.650 -3.538 -21.032 1.00 65.12 97 THR A O 1
ATOM 754 N N . TRP A 1 98 ? 4.653 -2.605 -20.689 1.00 66.06 98 TRP A N 1
ATOM 755 C CA . TRP A 1 98 ? 4.196 -3.520 -19.630 1.00 66.06 98 TRP A CA 1
ATOM 756 C C . TRP A 1 98 ? 4.264 -4.999 -20.017 1.00 66.06 98 TRP A C 1
ATOM 758 O O . TRP A 1 98 ? 4.533 -5.862 -19.175 1.00 66.06 98 TRP A O 1
ATOM 768 N N . ARG A 1 99 ? 4.074 -5.320 -21.304 1.00 60.78 99 ARG A N 1
ATOM 769 C CA . ARG A 1 99 ? 4.172 -6.704 -21.793 1.00 60.78 99 ARG A CA 1
ATOM 770 C C . ARG A 1 99 ? 5.589 -7.279 -21.650 1.00 60.78 99 ARG A C 1
ATOM 772 O O . ARG A 1 99 ? 5.715 -8.494 -21.503 1.00 60.78 99 ARG A O 1
ATOM 779 N N . GLY A 1 100 ? 6.623 -6.434 -21.620 1.00 61.50 100 GLY A N 1
ATOM 780 C CA . GLY A 1 100 ? 8.027 -6.841 -21.505 1.00 61.50 100 GLY A CA 1
ATOM 781 C C . GLY A 1 100 ? 8.580 -6.912 -20.076 1.00 61.50 100 GLY A C 1
ATOM 782 O O . GLY A 1 100 ? 9.611 -7.543 -19.857 1.00 61.50 100 GLY A O 1
ATOM 783 N N . VAL A 1 101 ? 7.918 -6.311 -19.079 1.00 71.31 101 VAL A N 1
ATOM 784 C CA . VAL A 1 101 ? 8.488 -6.142 -17.727 1.00 71.31 101 VAL A CA 1
ATOM 785 C C . VAL A 1 101 ? 7.825 -7.076 -16.709 1.00 71.31 101 VAL A C 1
ATOM 787 O O . VAL A 1 101 ? 7.170 -6.642 -15.763 1.00 71.31 101 VAL A O 1
ATOM 790 N N . ARG A 1 102 ? 7.995 -8.397 -16.886 1.00 78.19 102 ARG A N 1
ATOM 791 C CA . ARG A 1 102 ? 7.391 -9.413 -15.992 1.00 78.19 102 ARG A CA 1
ATOM 792 C C . ARG A 1 102 ? 7.746 -9.211 -14.515 1.00 78.19 102 ARG A C 1
ATOM 794 O O . ARG A 1 102 ? 6.877 -9.378 -13.666 1.00 78.19 102 ARG A O 1
ATOM 801 N N . TYR A 1 103 ? 8.983 -8.814 -14.212 1.00 80.62 103 TYR A N 1
ATOM 802 C CA . TYR A 1 103 ? 9.442 -8.632 -12.831 1.00 80.62 103 TYR A CA 1
ATOM 803 C C . TYR A 1 103 ? 8.765 -7.455 -12.109 1.00 80.62 103 TYR A C 1
ATOM 805 O O . TYR A 1 103 ? 8.693 -7.464 -10.887 1.00 80.62 103 TYR A O 1
ATOM 813 N N . ALA A 1 104 ? 8.263 -6.447 -12.837 1.00 86.88 104 ALA A N 1
ATOM 814 C CA . ALA A 1 104 ? 7.652 -5.260 -12.233 1.00 86.88 104 ALA A CA 1
ATOM 815 C C . ALA A 1 104 ? 6.175 -5.470 -11.872 1.00 86.88 104 ALA A C 1
ATOM 817 O O . ALA A 1 104 ? 5.578 -4.649 -11.174 1.00 86.88 104 ALA A O 1
ATOM 818 N N . ARG A 1 105 ? 5.566 -6.566 -12.346 1.00 89.19 105 ARG A N 1
ATOM 819 C CA . ARG A 1 105 ? 4.131 -6.819 -12.184 1.00 89.19 105 ARG A CA 1
ATOM 820 C C . ARG A 1 105 ? 3.677 -6.868 -10.726 1.00 89.19 105 ARG A C 1
ATOM 822 O O . ARG A 1 105 ? 2.679 -6.203 -10.451 1.00 89.19 105 ARG A O 1
ATOM 829 N N . PRO A 1 106 ? 4.352 -7.579 -9.799 1.00 92.00 106 PRO A N 1
ATOM 830 C CA . PRO A 1 106 ? 3.915 -7.622 -8.404 1.00 92.00 106 PRO A CA 1
ATOM 831 C C . PRO A 1 106 ? 3.898 -6.228 -7.769 1.00 92.00 106 PRO A C 1
ATOM 833 O O . PRO A 1 106 ? 2.912 -5.842 -7.148 1.00 92.00 106 PRO A O 1
ATOM 836 N N . TYR A 1 107 ? 4.939 -5.435 -8.020 1.00 94.31 107 TYR A N 1
ATOM 837 C CA . TYR A 1 107 ? 5.080 -4.074 -7.503 1.00 94.31 107 TYR A CA 1
ATOM 838 C C . TYR A 1 107 ? 4.016 -3.121 -8.068 1.00 94.31 107 TYR A C 1
ATOM 840 O O . TYR A 1 107 ? 3.413 -2.351 -7.326 1.00 94.31 107 TYR A O 1
ATOM 848 N N . LEU A 1 108 ? 3.709 -3.209 -9.366 1.00 94.62 108 LEU A N 1
ATOM 849 C CA . LEU A 1 108 ? 2.665 -2.386 -9.990 1.00 94.62 108 LEU A CA 1
ATOM 850 C C . LEU A 1 108 ? 1.254 -2.773 -9.523 1.00 94.62 108 LEU A C 1
ATOM 852 O O . LEU A 1 108 ? 0.392 -1.904 -9.377 1.00 94.62 108 LEU A O 1
ATOM 856 N N . HIS A 1 109 ? 1.027 -4.051 -9.209 1.00 95.56 109 HIS A N 1
ATOM 857 C CA . HIS A 1 109 ? -0.212 -4.492 -8.565 1.00 95.56 109 HIS A CA 1
ATOM 858 C C . HIS A 1 109 ? -0.299 -4.027 -7.113 1.00 95.56 109 HIS A C 1
ATOM 860 O O . HIS A 1 109 ? -1.367 -3.586 -6.701 1.00 95.56 109 HIS A O 1
ATOM 866 N N . LYS A 1 110 ? 0.806 -4.039 -6.362 1.00 97.25 110 LYS A N 1
ATOM 867 C CA . LYS A 1 110 ? 0.855 -3.457 -5.017 1.00 97.25 110 LYS A CA 1
ATOM 868 C C . LYS A 1 110 ? 0.506 -1.968 -5.045 1.00 97.25 110 LYS A C 1
ATOM 870 O O . LYS A 1 110 ? -0.408 -1.558 -4.340 1.00 97.25 110 LYS A O 1
ATOM 875 N N . LEU A 1 111 ? 1.114 -1.178 -5.932 1.00 97.81 111 LEU A N 1
ATOM 876 C CA . LEU A 1 111 ? 0.772 0.244 -6.100 1.00 97.81 111 LEU A CA 1
ATOM 877 C C . LEU A 1 111 ? -0.692 0.450 -6.532 1.00 97.81 111 LEU A C 1
ATOM 879 O O . LEU A 1 111 ? -1.378 1.323 -6.003 1.00 97.81 111 LEU A O 1
ATOM 883 N N . SER A 1 112 ? -1.209 -0.396 -7.430 1.00 97.81 112 SER A N 1
ATOM 884 C CA . SER A 1 112 ? -2.634 -0.386 -7.805 1.00 97.81 112 SER A CA 1
ATOM 885 C C . SER A 1 112 ? -3.551 -0.725 -6.631 1.00 97.81 112 SER A C 1
ATOM 887 O O . SER A 1 112 ? -4.644 -0.173 -6.532 1.00 97.81 112 SER A O 1
ATOM 889 N N . CYS A 1 113 ? -3.119 -1.621 -5.743 1.00 98.06 113 CYS A N 1
ATOM 890 C CA . CYS A 1 113 ? -3.859 -1.992 -4.546 1.00 98.06 113 CYS A CA 1
ATOM 891 C C . CYS A 1 113 ? -4.007 -0.790 -3.605 1.00 98.06 113 CYS A C 1
ATOM 893 O O . CYS A 1 113 ? -5.122 -0.516 -3.160 1.00 98.06 113 CYS A O 1
ATOM 895 N N . LEU A 1 114 ? -2.932 -0.019 -3.389 1.00 98.19 114 LEU A N 1
ATOM 896 C CA . LEU A 1 114 ? -2.973 1.210 -2.584 1.00 98.19 114 LEU A CA 1
ATOM 897 C C . LEU A 1 114 ? -3.977 2.227 -3.147 1.00 98.19 114 LEU A C 1
ATOM 899 O O . LEU A 1 114 ? -4.836 2.723 -2.422 1.00 98.19 114 LEU A O 1
ATOM 903 N N . LEU A 1 115 ? -3.938 2.471 -4.459 1.00 98.00 115 LEU A N 1
ATOM 904 C CA . LEU A 1 115 ? -4.868 3.386 -5.139 1.00 98.00 115 LEU A CA 1
ATOM 905 C C . LEU A 1 115 ? -6.336 2.967 -5.007 1.00 98.00 115 LEU A C 1
ATOM 907 O O . LEU A 1 115 ? -7.242 3.802 -5.024 1.00 98.00 115 LEU A O 1
ATOM 911 N N . GLN A 1 116 ? -6.581 1.665 -4.889 1.00 97.31 116 GLN A N 1
ATOM 912 C CA . GLN A 1 116 ? -7.928 1.124 -4.869 1.00 97.31 116 GLN A CA 1
ATOM 913 C C . GLN A 1 116 ? -8.549 1.089 -3.475 1.00 97.31 116 GLN A C 1
ATOM 915 O O . GLN A 1 116 ? -9.750 0.869 -3.413 1.00 97.31 116 GLN A O 1
ATOM 920 N N . SER A 1 117 ? -7.821 1.321 -2.377 1.00 96.38 117 SER A N 1
ATOM 921 C CA . SER A 1 117 ? -8.378 1.201 -1.017 1.00 96.38 117 SER A CA 1
ATOM 922 C C . SER A 1 117 ? -9.760 1.855 -0.849 1.00 96.38 117 SER A C 1
ATOM 924 O O . SER A 1 117 ? -9.995 2.992 -1.277 1.00 96.38 117 SER A O 1
ATOM 926 N N . ASP A 1 118 ? -10.672 1.122 -0.203 1.00 95.12 118 ASP A N 1
ATOM 927 C CA . ASP A 1 118 ? -12.019 1.602 0.143 1.00 95.12 118 ASP A CA 1
ATOM 928 C C . ASP A 1 118 ? -12.030 2.453 1.417 1.00 95.12 118 ASP A C 1
ATOM 930 O O . ASP A 1 118 ? -13.067 2.998 1.789 1.00 95.12 118 ASP A O 1
ATOM 934 N N . PHE A 1 119 ? -10.900 2.527 2.117 1.00 97.19 119 PHE A N 1
ATOM 935 C CA . PHE A 1 119 ? -10.779 3.266 3.361 1.00 97.19 119 PHE A CA 1
ATOM 936 C C . PHE A 1 119 ? -10.222 4.667 3.103 1.00 97.19 119 PHE A C 1
ATOM 938 O O . PHE A 1 119 ? -9.318 4.854 2.288 1.00 97.19 119 PHE A O 1
ATOM 945 N N . ASN A 1 120 ? -10.723 5.648 3.852 1.00 97.06 120 ASN A N 1
ATOM 946 C CA . ASN A 1 120 ? -10.139 6.986 3.908 1.00 97.06 120 ASN A CA 1
ATOM 947 C C . ASN A 1 120 ? -8.790 6.963 4.630 1.00 97.06 120 ASN A C 1
ATOM 949 O O . ASN A 1 120 ? -7.896 7.712 4.257 1.00 97.06 120 ASN A O 1
ATOM 953 N N . GLN A 1 121 ? -8.628 6.097 5.631 1.00 98.25 121 GLN A N 1
ATOM 954 C CA . GLN A 1 121 ? -7.357 5.854 6.309 1.00 98.25 121 GLN A CA 1
ATOM 955 C C . GLN A 1 121 ? -7.027 4.368 6.235 1.00 98.25 121 GLN A C 1
ATOM 957 O O . GLN A 1 121 ? -7.818 3.521 6.649 1.00 98.25 121 GLN A O 1
ATOM 962 N N . THR A 1 122 ? -5.865 4.037 5.696 1.00 98.56 122 THR A N 1
ATOM 963 C CA . THR A 1 122 ? -5.499 2.653 5.404 1.00 98.56 122 THR A CA 1
ATOM 964 C C . THR A 1 122 ? -4.195 2.302 6.090 1.00 98.56 122 THR A C 1
ATOM 966 O O . THR A 1 122 ? -3.230 3.054 5.978 1.00 98.56 122 THR A O 1
ATOM 969 N N . VAL A 1 123 ? -4.145 1.134 6.732 1.00 98.62 123 VAL A N 1
ATOM 970 C CA . VAL A 1 123 ? -2.880 0.443 7.001 1.00 98.62 123 VAL A CA 1
ATOM 971 C C . VAL A 1 123 ? -2.736 -0.690 5.997 1.00 98.62 123 VAL A C 1
ATOM 973 O O . VAL A 1 123 ? -3.498 -1.651 6.020 1.00 98.62 123 VAL A O 1
ATOM 976 N N . PHE A 1 124 ? -1.788 -0.565 5.082 1.00 98.56 124 PHE A N 1
ATOM 977 C CA . PHE A 1 124 ? -1.379 -1.646 4.204 1.00 98.56 124 PHE A CA 1
ATOM 978 C C . PHE A 1 124 ? -0.367 -2.549 4.918 1.00 98.56 124 PHE A C 1
ATOM 980 O O . PHE A 1 124 ? 0.548 -2.041 5.568 1.00 98.56 124 PHE A O 1
ATOM 987 N N . ILE A 1 125 ? -0.522 -3.865 4.763 1.00 98.06 125 ILE A N 1
ATOM 988 C CA . ILE A 1 125 ? 0.375 -4.885 5.321 1.00 98.06 125 ILE A CA 1
ATOM 989 C C . ILE A 1 125 ? 0.680 -5.917 4.228 1.00 98.06 125 ILE A C 1
ATOM 991 O O . ILE A 1 125 ? -0.245 -6.463 3.615 1.00 98.06 125 ILE A O 1
ATOM 995 N N . ASP A 1 126 ? 1.965 -6.177 3.975 1.00 96.50 126 ASP A N 1
ATOM 996 C CA . ASP A 1 126 ? 2.394 -7.268 3.096 1.00 96.50 126 ASP A CA 1
ATOM 997 C C . ASP A 1 126 ? 2.026 -8.631 3.708 1.00 96.50 126 ASP A C 1
ATOM 999 O O . ASP A 1 126 ? 1.857 -8.794 4.915 1.00 96.50 126 ASP A O 1
ATOM 1003 N N . CYS A 1 127 ? 1.864 -9.638 2.854 1.00 94.94 127 CYS A N 1
ATOM 1004 C CA . CYS A 1 127 ? 1.336 -10.938 3.274 1.00 94.94 127 CYS A CA 1
ATOM 1005 C C . CYS A 1 127 ? 2.305 -11.760 4.135 1.00 94.94 127 CYS A C 1
ATOM 1007 O O . CYS A 1 127 ? 1.871 -12.706 4.781 1.00 94.94 127 CYS A O 1
ATOM 1009 N N . ASP A 1 128 ? 3.581 -11.390 4.157 1.00 92.50 128 ASP A N 1
ATOM 1010 C CA . ASP A 1 128 ? 4.660 -11.994 4.940 1.00 92.50 128 ASP A CA 1
ATOM 1011 C C . ASP A 1 128 ? 4.959 -11.220 6.241 1.00 92.50 128 ASP A C 1
ATOM 1013 O O . ASP A 1 128 ? 5.938 -11.502 6.931 1.00 92.50 128 ASP A O 1
ATOM 1017 N N . THR A 1 129 ? 4.119 -10.243 6.600 1.00 94.19 129 THR A N 1
ATOM 1018 C CA . THR A 1 129 ? 4.316 -9.387 7.774 1.00 94.19 129 THR A CA 1
ATOM 1019 C C . THR A 1 129 ? 3.367 -9.757 8.912 1.00 94.19 129 THR A C 1
ATOM 1021 O O . THR A 1 129 ? 2.146 -9.792 8.751 1.00 94.19 129 THR A O 1
ATOM 1024 N N . PHE A 1 130 ? 3.928 -9.962 10.107 1.00 94.69 130 PHE A N 1
ATOM 1025 C CA . PHE A 1 130 ? 3.168 -10.216 11.330 1.00 94.69 130 PHE A CA 1
ATOM 1026 C C . PHE A 1 130 ? 3.153 -8.995 12.246 1.00 94.69 130 PHE A C 1
ATOM 1028 O O . PHE A 1 130 ? 4.192 -8.472 12.642 1.00 94.69 130 PHE A O 1
ATOM 1035 N N . VAL A 1 131 ? 1.953 -8.581 12.648 1.00 94.00 131 VAL A N 1
ATOM 1036 C CA . VAL A 1 131 ? 1.775 -7.602 13.723 1.00 94.00 131 VAL A CA 1
ATOM 1037 C C . VAL A 1 131 ? 1.760 -8.349 15.049 1.00 94.00 131 VAL A C 1
ATOM 1039 O O . VAL A 1 131 ? 1.030 -9.325 15.203 1.00 94.00 131 VAL A O 1
ATOM 1042 N N . VAL A 1 132 ? 2.561 -7.887 16.006 1.00 94.19 132 VAL A N 1
ATOM 1043 C CA . VAL A 1 132 ? 2.630 -8.472 17.357 1.00 94.19 132 VAL A CA 1
ATOM 1044 C C . VAL A 1 132 ? 2.056 -7.548 18.427 1.00 94.19 132 VAL A C 1
ATOM 1046 O O . VAL A 1 132 ? 1.521 -8.023 19.424 1.00 94.19 132 VAL A O 1
ATOM 1049 N N . GLN A 1 133 ? 2.114 -6.230 18.216 1.00 95.94 133 GLN A N 1
ATOM 1050 C CA . GLN A 1 133 ? 1.588 -5.245 19.156 1.00 95.94 133 GLN A CA 1
ATOM 1051 C C . GLN A 1 133 ? 0.089 -4.995 18.899 1.00 95.94 133 GLN A C 1
ATOM 1053 O O . GLN A 1 133 ? -0.256 -4.489 17.827 1.00 95.94 133 GLN A O 1
ATOM 1058 N N . PRO A 1 134 ? -0.805 -5.255 19.877 1.00 97.44 134 PRO A N 1
ATOM 1059 C CA . PRO A 1 134 ? -2.253 -5.159 19.676 1.00 97.44 134 PRO A CA 1
ATOM 1060 C C . PRO A 1 134 ? -2.752 -3.799 19.182 1.00 97.44 134 PRO A C 1
ATOM 1062 O O . PRO A 1 134 ? -3.615 -3.729 18.308 1.00 97.44 134 PRO A O 1
ATOM 1065 N N . SER A 1 135 ? -2.182 -2.718 19.717 1.00 97.56 135 SER A N 1
ATOM 1066 C CA . SER A 1 135 ? -2.602 -1.344 19.436 1.00 97.56 135 SER A CA 1
ATOM 1067 C C . SER A 1 135 ? -1.951 -0.720 18.201 1.00 97.56 135 SER A C 1
ATOM 1069 O O . SER A 1 135 ? -2.281 0.418 17.868 1.00 97.56 135 SER A O 1
ATOM 1071 N N . LEU A 1 136 ? -1.052 -1.427 17.500 1.00 97.38 136 LEU A N 1
ATOM 1072 C CA . LEU A 1 136 ? -0.267 -0.841 16.408 1.00 97.38 136 LEU A CA 1
ATOM 1073 C C . LEU A 1 136 ? -1.160 -0.263 15.306 1.00 97.38 136 LEU A C 1
ATOM 1075 O O . LEU A 1 136 ? -1.014 0.902 14.949 1.00 97.38 136 LEU A O 1
ATOM 1079 N N . ILE A 1 137 ? -2.120 -1.047 14.808 1.00 98.06 137 ILE A N 1
ATOM 1080 C CA . ILE A 1 137 ? -3.022 -0.616 13.728 1.00 98.06 137 ILE A CA 1
ATOM 1081 C C . ILE A 1 137 ? -3.844 0.599 14.147 1.00 98.06 137 ILE A C 1
ATOM 1083 O O . ILE A 1 137 ? -3.970 1.554 13.383 1.00 98.06 137 ILE A O 1
ATOM 1087 N N . HIS A 1 138 ? -4.359 0.589 15.377 1.00 97.62 138 HIS A N 1
ATOM 1088 C CA . HIS A 1 138 ? -5.105 1.716 15.917 1.00 97.62 138 HIS A CA 1
ATOM 1089 C C . HIS A 1 138 ? -4.245 2.979 15.963 1.00 97.62 138 HIS A C 1
ATOM 1091 O O . HIS A 1 138 ? -4.633 3.987 15.385 1.00 97.62 138 HIS A O 1
ATOM 1097 N N . HIS A 1 139 ? -3.053 2.910 16.565 1.00 97.75 139 HIS A N 1
ATOM 1098 C CA . HIS A 1 139 ? -2.132 4.046 16.645 1.00 97.75 139 HIS A CA 1
ATOM 1099 C C . HIS A 1 139 ? -1.701 4.555 15.268 1.00 97.75 139 HIS A C 1
ATOM 1101 O O . HIS A 1 139 ? -1.589 5.765 15.073 1.00 97.75 139 HIS A O 1
ATOM 1107 N N . MET A 1 140 ? -1.488 3.655 14.305 1.00 98.06 140 MET A N 1
ATOM 1108 C CA . MET A 1 140 ? -1.184 4.030 12.928 1.00 98.06 140 MET A CA 1
ATOM 1109 C C . MET A 1 140 ? -2.337 4.817 12.291 1.00 98.06 140 MET A C 1
ATOM 1111 O O . MET A 1 140 ? -2.108 5.843 11.658 1.00 98.06 140 MET A O 1
ATOM 1115 N N . LEU A 1 141 ? -3.581 4.378 12.489 1.00 97.81 141 LEU A N 1
ATOM 1116 C CA . LEU A 1 141 ? -4.755 5.030 11.909 1.00 97.81 141 LEU A CA 1
ATOM 1117 C C . LEU A 1 141 ? -5.137 6.345 12.603 1.00 97.81 141 LEU A C 1
ATOM 1119 O O . LEU A 1 141 ? -5.607 7.260 11.931 1.00 97.81 141 LEU A O 1
ATOM 1123 N N . THR A 1 142 ? -4.968 6.454 13.923 1.00 95.88 142 THR A N 1
ATOM 1124 C CA . THR A 1 142 ? -5.474 7.600 14.699 1.00 95.88 142 THR A CA 1
ATOM 1125 C C . THR A 1 142 ? -4.402 8.625 15.044 1.00 95.88 142 THR A C 1
ATOM 1127 O O . THR A 1 142 ? -4.632 9.817 14.862 1.00 95.88 142 THR A O 1
ATOM 1130 N N . SER A 1 143 ? -3.234 8.187 15.511 1.00 97.06 143 SER A N 1
ATOM 1131 C CA . SER A 1 143 ? -2.183 9.083 16.010 1.00 97.06 143 SER A CA 1
ATOM 1132 C C . SER A 1 143 ? -1.171 9.437 14.925 1.00 97.06 143 SER A C 1
ATOM 1134 O O . SER A 1 143 ? -0.844 10.604 14.727 1.00 97.06 143 SER A O 1
ATOM 1136 N N . VAL A 1 144 ? -0.684 8.438 14.188 1.00 97.69 144 VAL A N 1
ATOM 1137 C CA . VAL A 1 144 ? 0.343 8.632 13.153 1.00 97.69 144 VAL A CA 1
ATOM 1138 C C . VAL A 1 144 ? -0.215 9.439 11.980 1.00 97.69 144 VAL A C 1
ATOM 1140 O O . VAL A 1 144 ? 0.379 10.439 11.581 1.00 97.69 144 VAL A O 1
ATOM 1143 N N . LEU A 1 145 ? -1.394 9.073 11.469 1.00 96.94 145 LEU A N 1
ATOM 1144 C CA . LEU A 1 145 ? -2.027 9.803 10.363 1.00 96.94 145 LEU A CA 1
ATOM 1145 C C . LEU A 1 145 ? -2.604 11.173 10.750 1.00 96.94 145 LEU A C 1
ATOM 1147 O O . LEU A 1 145 ? -3.008 11.928 9.869 1.00 96.94 145 LEU A O 1
ATOM 1151 N N . ALA A 1 146 ? -2.612 11.539 12.035 1.00 96.00 146 ALA A N 1
ATOM 1152 C CA . ALA A 1 146 ? -2.918 12.912 12.438 1.00 96.00 146 ALA A CA 1
ATOM 1153 C C . ALA A 1 146 ? -1.774 13.881 12.085 1.00 96.00 146 ALA A C 1
ATOM 1155 O O . ALA A 1 146 ? -2.009 15.061 11.817 1.00 96.00 146 ALA A O 1
ATOM 1156 N N . VAL A 1 147 ? -0.532 13.388 12.053 1.00 96.88 147 VAL A N 1
ATOM 1157 C CA . VAL A 1 147 ? 0.670 14.207 11.826 1.00 96.88 147 VAL A CA 1
ATOM 1158 C C . VAL A 1 147 ? 1.342 13.949 10.477 1.00 96.88 147 VAL A C 1
ATOM 1160 O O . VAL A 1 147 ? 2.165 14.760 10.052 1.00 96.88 147 VAL A O 1
ATOM 1163 N N . ALA A 1 148 ? 0.970 12.872 9.782 1.00 97.12 148 ALA A N 1
ATOM 1164 C CA . ALA A 1 148 ? 1.558 12.458 8.512 1.00 97.12 148 ALA A CA 1
ATOM 1165 C C . ALA A 1 148 ? 0.493 12.088 7.471 1.00 97.12 148 ALA A C 1
ATOM 1167 O O . ALA A 1 148 ? -0.597 11.629 7.807 1.00 97.12 148 ALA A O 1
ATOM 1168 N N . ASP A 1 149 ? 0.831 12.247 6.195 1.00 96.81 149 ASP A N 1
ATOM 1169 C CA . ASP A 1 149 ? -0.011 11.816 5.077 1.00 96.81 149 ASP A CA 1
ATOM 1170 C C . ASP A 1 149 ? 0.274 10.348 4.712 1.00 96.81 149 ASP A C 1
ATOM 1172 O O . ASP A 1 149 ? -0.639 9.609 4.338 1.00 96.81 149 ASP A O 1
ATOM 1176 N N . VAL A 1 150 ? 1.540 9.933 4.865 1.00 97.75 150 VAL A N 1
ATOM 1177 C CA . VAL A 1 150 ? 2.044 8.556 4.744 1.00 97.75 150 VAL A CA 1
ATOM 1178 C C . VAL A 1 150 ? 3.029 8.284 5.882 1.00 97.75 150 VAL A C 1
ATOM 1180 O O . VAL A 1 150 ? 3.822 9.148 6.246 1.00 97.75 150 VAL A O 1
ATOM 1183 N N . ALA A 1 151 ? 3.029 7.071 6.420 1.00 97.69 151 ALA A N 1
ATOM 1184 C CA . ALA A 1 151 ? 4.034 6.611 7.367 1.00 97.69 151 ALA A CA 1
ATOM 1185 C C . ALA A 1 151 ? 4.473 5.185 7.045 1.00 97.69 151 ALA A C 1
ATOM 1187 O O . ALA A 1 151 ? 3.648 4.335 6.707 1.00 97.69 151 ALA A O 1
ATOM 1188 N N . MET A 1 152 ? 5.776 4.933 7.143 1.00 96.94 152 MET A N 1
ATOM 1189 C CA . MET A 1 152 ? 6.403 3.666 6.762 1.00 96.94 152 MET A CA 1
ATOM 1190 C C . MET A 1 152 ? 7.623 3.411 7.662 1.00 96.94 152 MET A C 1
ATOM 1192 O O . MET A 1 152 ? 8.330 4.372 7.976 1.00 96.94 152 MET A O 1
ATOM 1196 N N . PRO A 1 153 ? 7.917 2.165 8.070 1.00 95.00 153 PRO A N 1
ATOM 1197 C CA . PRO A 1 153 ? 9.148 1.833 8.788 1.00 95.00 153 PRO A CA 1
ATOM 1198 C C . PRO A 1 153 ? 10.392 2.197 7.990 1.00 95.00 153 PRO A C 1
ATOM 1200 O O . PRO A 1 153 ? 10.397 2.065 6.772 1.00 95.00 153 PRO A O 1
ATOM 1203 N N . MET A 1 154 ? 11.465 2.602 8.655 1.00 90.75 154 MET A N 1
ATOM 1204 C CA . MET A 1 154 ? 12.785 2.661 8.028 1.00 90.75 154 MET A CA 1
ATOM 1205 C C . MET A 1 154 ? 13.252 1.244 7.664 1.00 90.75 154 MET A C 1
ATOM 1207 O O . MET A 1 154 ? 12.960 0.284 8.379 1.00 90.75 154 MET A O 1
ATOM 1211 N N . ASP A 1 155 ? 13.976 1.107 6.555 1.00 85.62 155 ASP A N 1
ATOM 1212 C CA . ASP A 1 155 ? 14.575 -0.162 6.121 1.00 85.62 155 ASP A CA 1
ATOM 1213 C C . ASP A 1 155 ? 16.095 -0.139 6.364 1.00 85.62 155 ASP A C 1
ATOM 1215 O O . ASP A 1 155 ? 16.858 0.193 5.451 1.00 85.62 155 ASP A O 1
ATOM 1219 N N . PRO A 1 156 ? 16.566 -0.468 7.585 1.00 67.94 156 PRO A N 1
ATOM 1220 C CA . PRO A 1 156 ? 17.979 -0.329 7.945 1.00 67.94 156 PRO A CA 1
ATOM 1221 C C . PRO A 1 156 ? 18.883 -1.271 7.140 1.00 67.94 156 PRO A C 1
ATOM 1223 O O . PRO A 1 156 ? 20.020 -0.936 6.826 1.00 67.94 156 PRO A O 1
ATOM 1226 N N . GLY A 1 157 ? 18.371 -2.438 6.730 1.00 67.31 157 GLY A N 1
ATOM 1227 C CA . GLY A 1 157 ? 19.129 -3.399 5.924 1.00 67.31 157 GLY A CA 1
ATOM 1228 C C . GLY A 1 157 ? 19.386 -2.929 4.492 1.00 67.31 157 GLY A C 1
ATOM 1229 O O . GLY A 1 157 ? 20.127 -3.574 3.752 1.00 67.31 157 GLY A O 1
ATOM 1230 N N . ARG A 1 158 ? 18.765 -1.823 4.075 1.00 66.69 158 ARG A N 1
ATOM 1231 C CA . ARG A 1 158 ? 18.792 -1.366 2.691 1.00 66.69 158 ARG A CA 1
ATOM 1232 C C . ARG A 1 158 ? 19.842 -0.308 2.412 1.00 66.69 158 ARG A C 1
ATOM 1234 O O . ARG A 1 158 ? 20.261 -0.207 1.266 1.00 66.69 158 ARG A O 1
ATOM 1241 N N . GLU A 1 159 ? 20.365 0.372 3.428 1.00 61.81 159 GLU A N 1
ATOM 1242 C CA . GLU A 1 159 ? 21.589 1.172 3.277 1.00 61.81 159 GLU A CA 1
ATOM 1243 C C . GLU A 1 159 ? 22.735 0.316 2.701 1.00 61.81 159 GLU A C 1
ATOM 1245 O O . GLU A 1 159 ? 23.450 0.753 1.803 1.00 61.81 159 GLU A O 1
ATOM 1250 N N . ALA A 1 160 ? 22.815 -0.962 3.099 1.00 56.62 160 ALA A N 1
ATOM 1251 C CA . ALA A 1 160 ? 23.766 -1.936 2.558 1.00 56.62 160 ALA A CA 1
ATOM 1252 C C . ALA A 1 160 ? 23.463 -2.398 1.115 1.00 56.62 160 ALA A C 1
ATOM 1254 O O . ALA A 1 160 ? 24.354 -2.847 0.403 1.00 56.62 160 ALA A O 1
ATOM 1255 N N . HIS A 1 161 ? 22.213 -2.306 0.651 1.00 52.50 161 HIS A N 1
ATOM 1256 C CA . HIS A 1 161 ? 21.855 -2.618 -0.743 1.00 52.50 161 HIS A CA 1
ATOM 1257 C C . HIS A 1 161 ? 22.104 -1.427 -1.675 1.00 52.50 161 HIS A C 1
ATOM 1259 O O . HIS A 1 161 ? 22.172 -1.592 -2.890 1.00 52.50 161 HIS A O 1
ATOM 1265 N N . LEU A 1 162 ? 22.236 -0.235 -1.098 1.00 52.97 162 LEU A N 1
ATOM 1266 C CA . LEU A 1 162 ? 22.557 1.008 -1.785 1.00 52.97 162 LEU A CA 1
ATOM 1267 C C . LEU A 1 162 ? 24.069 1.295 -1.750 1.00 52.97 162 LEU A C 1
ATOM 1269 O O . LEU A 1 162 ? 24.505 2.275 -2.344 1.00 52.97 162 LEU A O 1
ATOM 1273 N N . SER A 1 163 ? 24.879 0.462 -1.084 1.00 47.84 163 SER A N 1
ATOM 1274 C CA . SER A 1 163 ? 26.334 0.637 -0.956 1.00 47.84 163 SER A CA 1
ATOM 1275 C C . SER A 1 163 ? 27.165 -0.082 -2.032 1.00 47.84 163 SER A C 1
ATOM 1277 O O . SER A 1 163 ? 28.314 0.289 -2.269 1.00 47.84 163 SER A O 1
ATOM 1279 N N . ILE A 1 164 ? 26.605 -1.065 -2.748 1.00 48.44 164 ILE A N 1
ATOM 1280 C CA . ILE A 1 164 ? 27.293 -1.718 -3.875 1.00 48.44 164 ILE A CA 1
ATOM 1281 C C . ILE A 1 164 ? 27.038 -0.896 -5.144 1.00 48.44 164 ILE A C 1
ATOM 1283 O O . ILE A 1 164 ? 26.010 -1.048 -5.797 1.00 48.44 164 ILE A O 1
ATOM 1287 N N . GLY A 1 165 ? 27.976 -0.003 -5.474 1.00 49.91 165 GLY A N 1
ATOM 1288 C CA . GLY A 1 165 ? 27.868 0.896 -6.631 1.00 49.91 165 GLY A CA 1
ATOM 1289 C C . GLY A 1 165 ? 26.991 2.125 -6.379 1.00 49.91 165 GLY A C 1
ATOM 1290 O O . GLY A 1 165 ? 26.294 2.554 -7.294 1.00 49.91 165 GLY A O 1
ATOM 1291 N N . SER A 1 166 ? 27.009 2.651 -5.146 1.00 49.72 166 SER A N 1
ATOM 1292 C CA . SER A 1 166 ? 26.124 3.714 -4.657 1.00 49.72 166 SER A CA 1
ATOM 1293 C C . SER A 1 166 ? 25.773 4.764 -5.706 1.00 49.72 166 SER A C 1
ATOM 1295 O O . SER A 1 166 ? 26.658 5.501 -6.153 1.00 49.72 166 SER A O 1
ATOM 1297 N N . PRO A 1 167 ? 24.483 4.887 -6.069 1.00 51.16 167 PRO A N 1
ATOM 1298 C CA . PRO A 1 167 ? 24.019 6.031 -6.829 1.00 51.16 167 PRO A CA 1
ATOM 1299 C C . PRO A 1 167 ? 24.443 7.307 -6.079 1.00 51.16 167 PRO A C 1
ATOM 1301 O O . PRO A 1 167 ? 24.275 7.370 -4.858 1.00 51.16 167 PRO A O 1
ATOM 1304 N N . PRO A 1 168 ? 24.993 8.330 -6.754 1.00 49.56 168 PRO A N 1
ATOM 1305 C CA . PRO A 1 168 ? 25.686 9.450 -6.102 1.00 49.56 168 PRO A CA 1
ATOM 1306 C C . PRO A 1 168 ? 24.812 10.305 -5.165 1.00 49.56 168 PRO A C 1
ATOM 1308 O O . PRO A 1 168 ? 25.327 11.144 -4.434 1.00 49.56 168 PRO A O 1
ATOM 1311 N N . TRP A 1 169 ? 23.495 10.093 -5.159 1.00 52.91 169 TRP A N 1
ATOM 1312 C CA . TRP A 1 169 ? 22.518 10.748 -4.283 1.00 52.91 169 TRP A CA 1
ATOM 1313 C C . TRP A 1 169 ? 22.202 9.977 -2.991 1.00 52.91 169 TRP A C 1
ATOM 1315 O O . TRP A 1 169 ? 21.372 10.435 -2.212 1.00 52.91 169 TRP A O 1
ATOM 1325 N N . ILE A 1 170 ? 22.845 8.830 -2.754 1.00 53.72 170 ILE A N 1
ATOM 1326 C CA . ILE A 1 170 ? 22.759 8.057 -1.507 1.00 53.72 170 ILE A CA 1
ATOM 1327 C C . ILE A 1 170 ? 24.188 7.843 -1.011 1.00 53.72 170 ILE A C 1
ATOM 1329 O O . ILE A 1 170 ? 24.707 6.730 -0.983 1.00 53.72 170 ILE A O 1
ATOM 1333 N N . SER A 1 171 ? 24.883 8.934 -0.689 1.00 50.34 171 SER A N 1
ATOM 1334 C CA . SER A 1 171 ? 26.121 8.805 0.074 1.00 50.34 171 SER A CA 1
ATOM 1335 C C . SER A 1 171 ? 25.761 8.581 1.542 1.00 50.34 171 SER A C 1
ATOM 1337 O O . SER A 1 171 ? 24.792 9.152 2.047 1.00 50.34 171 SER A O 1
ATOM 1339 N N . SER A 1 172 ? 26.578 7.811 2.258 1.00 49.47 172 SER A N 1
ATOM 1340 C CA . SER A 1 172 ? 26.524 7.687 3.725 1.00 49.47 172 SER A CA 1
ATOM 1341 C C . SER A 1 172 ? 26.706 9.027 4.461 1.00 49.47 172 SER A C 1
ATOM 1343 O O . SER A 1 172 ? 26.533 9.103 5.672 1.00 49.47 172 SER A O 1
ATOM 1345 N N . SER A 1 173 ? 27.051 10.088 3.727 1.00 52.53 173 SER A N 1
ATOM 1346 C CA . SER A 1 173 ? 27.156 11.473 4.186 1.00 52.53 173 SER A CA 1
ATOM 1347 C C . SER A 1 173 ? 25.984 12.367 3.758 1.00 52.53 173 SER A C 1
ATOM 1349 O O . SER A 1 173 ? 25.968 13.548 4.106 1.00 52.53 173 SER A O 1
ATOM 1351 N N . SER A 1 174 ? 25.014 11.852 2.997 1.00 54.06 174 SER A N 1
ATOM 1352 C CA . SER A 1 174 ? 23.859 12.630 2.553 1.00 54.06 174 SER A CA 1
ATOM 1353 C C . SER A 1 174 ? 22.827 12.710 3.677 1.00 54.06 174 SER A C 1
ATOM 1355 O O . SER A 1 174 ? 22.310 11.702 4.147 1.00 54.06 174 SER A O 1
ATOM 1357 N N . SER A 1 175 ? 22.502 13.928 4.108 1.00 60.47 175 SER A N 1
ATOM 1358 C CA . SER A 1 175 ? 21.457 14.244 5.095 1.00 60.47 175 SER A CA 1
ATOM 1359 C C . SER A 1 175 ? 20.030 14.035 4.552 1.00 60.47 175 SER A C 1
ATOM 1361 O O . SER A 1 175 ? 19.093 14.743 4.927 1.00 60.47 175 SER A O 1
ATOM 1363 N N . GLY A 1 176 ? 19.871 13.107 3.606 1.00 73.12 176 GLY A N 1
ATOM 1364 C CA . GLY A 1 176 ? 18.627 12.849 2.899 1.00 73.12 176 GLY A CA 1
ATOM 1365 C C . GLY A 1 176 ? 17.642 11.999 3.707 1.00 73.12 176 GLY A C 1
ATOM 1366 O O . GLY A 1 176 ? 18.007 11.400 4.719 1.00 73.12 176 GLY A O 1
ATOM 1367 N N . PRO A 1 177 ? 16.377 11.920 3.263 1.00 82.88 177 PRO A N 1
ATOM 1368 C CA . PRO A 1 177 ? 15.390 11.073 3.917 1.00 82.88 177 PRO A CA 1
ATOM 1369 C C . PRO A 1 177 ? 15.774 9.586 3.836 1.00 82.88 177 PRO A C 1
ATOM 1371 O O . PRO A 1 177 ? 16.208 9.133 2.771 1.00 82.88 177 PRO A O 1
ATOM 1374 N N . PRO A 1 178 ? 15.582 8.804 4.914 1.00 85.94 178 PRO A N 1
ATOM 1375 C CA . PRO A 1 178 ? 16.002 7.408 4.949 1.00 85.94 178 PRO A CA 1
ATOM 1376 C C . PRO A 1 178 ? 15.180 6.545 3.977 1.00 85.94 178 PRO A C 1
ATOM 1378 O O . PRO A 1 178 ? 14.029 6.883 3.668 1.00 85.94 178 PRO A O 1
ATOM 1381 N N . PRO A 1 179 ? 15.720 5.405 3.511 1.00 85.75 179 PRO A N 1
ATOM 1382 C CA . PRO A 1 179 ? 14.923 4.415 2.804 1.00 85.75 179 PRO A CA 1
ATOM 1383 C C . PRO A 1 179 ? 13.834 3.863 3.733 1.00 85.75 179 PRO A C 1
ATOM 1385 O O . PRO A 1 179 ? 14.080 3.510 4.886 1.00 85.75 179 PRO A O 1
ATOM 1388 N N . LEU A 1 180 ? 12.616 3.770 3.208 1.00 90.44 180 LEU A N 1
ATOM 1389 C CA . LEU A 1 180 ? 11.438 3.294 3.935 1.00 90.44 180 LEU A CA 1
ATOM 1390 C C . LEU A 1 180 ? 11.043 1.913 3.438 1.00 90.44 180 LEU A C 1
ATOM 1392 O O . LEU A 1 180 ? 11.234 1.663 2.261 1.00 90.44 180 LEU A O 1
ATOM 1396 N N . CYS A 1 181 ? 10.473 1.051 4.274 1.00 92.31 181 CYS A N 1
ATOM 1397 C CA . CYS A 1 181 ? 9.985 -0.286 3.957 1.00 92.31 181 CYS A CA 1
ATOM 1398 C C . CYS A 1 181 ? 8.497 -0.260 3.594 1.00 92.31 181 CYS A C 1
ATOM 1400 O O . CYS A 1 181 ? 7.684 0.258 4.356 1.00 92.31 181 CYS A O 1
ATOM 1402 N N . SER A 1 182 ? 8.117 -0.851 2.457 1.00 94.81 182 SER A N 1
ATOM 1403 C CA . SER A 1 182 ? 6.713 -0.899 2.027 1.00 94.81 182 SER A CA 1
ATOM 1404 C C . SER A 1 182 ? 5.929 -2.099 2.555 1.00 94.81 182 SER A C 1
ATOM 1406 O O . SER A 1 182 ? 4.767 -2.261 2.185 1.00 94.81 182 SER A O 1
ATOM 1408 N N . ALA A 1 183 ? 6.516 -2.932 3.417 1.00 95.31 183 ALA A N 1
ATOM 1409 C CA . ALA A 1 183 ? 5.813 -4.071 4.010 1.00 95.31 183 ALA A CA 1
ATOM 1410 C C . ALA A 1 183 ? 4.731 -3.658 5.023 1.00 95.31 183 ALA A C 1
ATOM 1412 O O . ALA A 1 183 ? 3.763 -4.381 5.238 1.00 95.31 183 ALA A O 1
ATOM 1413 N N . LEU A 1 184 ? 4.844 -2.451 5.583 1.00 97.25 184 LEU A N 1
ATOM 1414 C CA . LEU A 1 184 ? 3.847 -1.840 6.453 1.00 97.25 184 LEU A CA 1
ATOM 1415 C C . LEU A 1 184 ? 3.731 -0.355 6.101 1.00 97.25 184 LEU A C 1
ATOM 1417 O O . LEU A 1 184 ? 4.727 0.364 6.127 1.00 97.25 184 LEU A O 1
ATOM 1421 N N . MET A 1 185 ? 2.531 0.121 5.769 1.00 98.31 185 MET A N 1
ATOM 1422 C CA . MET A 1 185 ? 2.319 1.526 5.401 1.00 98.31 185 MET A CA 1
ATOM 1423 C C . MET A 1 185 ? 1.002 2.045 5.965 1.00 98.31 185 MET A C 1
ATOM 1425 O O . MET A 1 185 ? -0.040 1.457 5.707 1.00 98.31 185 MET A O 1
ATOM 1429 N N . ALA A 1 186 ? 1.017 3.170 6.674 1.00 98.44 186 ALA A N 1
ATOM 1430 C CA . ALA A 1 186 ? -0.191 3.942 6.959 1.00 98.44 186 ALA A CA 1
ATOM 1431 C C . ALA A 1 186 ? -0.31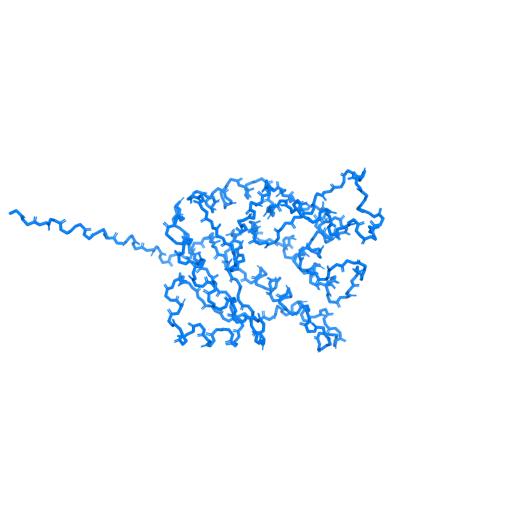9 5.077 5.948 1.00 98.44 186 ALA A C 1
ATOM 1433 O O . ALA A 1 186 ? 0.669 5.752 5.674 1.00 98.44 186 ALA A O 1
ATOM 1434 N N . TYR A 1 187 ? -1.516 5.329 5.423 1.00 98.44 187 TYR A N 1
ATOM 1435 C CA . TYR A 1 187 ? -1.771 6.514 4.602 1.00 98.44 187 TYR A CA 1
ATOM 1436 C C . TYR A 1 187 ? -3.231 6.960 4.639 1.00 98.44 187 TYR A C 1
ATOM 1438 O O . TYR A 1 187 ? -4.147 6.157 4.845 1.00 98.44 187 TYR A O 1
ATOM 1446 N N . SER A 1 188 ? -3.440 8.252 4.386 1.00 97.12 188 SER A N 1
ATOM 1447 C CA . SER A 1 188 ? -4.765 8.828 4.151 1.00 97.12 188 SER A CA 1
ATOM 1448 C C . SER A 1 188 ? -5.033 8.960 2.652 1.00 97.12 188 SER A C 1
ATOM 1450 O O . SER A 1 188 ? -4.212 9.497 1.902 1.00 97.12 188 SER A O 1
ATOM 1452 N N . LYS A 1 189 ? -6.201 8.498 2.203 1.00 95.69 189 LYS A N 1
ATOM 1453 C CA . LYS A 1 189 ? -6.644 8.626 0.815 1.00 95.69 189 LYS A CA 1
ATOM 1454 C C . LYS A 1 189 ? -6.793 10.103 0.473 1.00 95.69 189 LYS A C 1
ATOM 1456 O O . LYS A 1 189 ? -7.617 10.812 1.045 1.00 95.69 189 LYS A O 1
ATOM 1461 N N . SER A 1 190 ? -5.962 10.569 -0.445 1.00 95.81 190 SER A N 1
ATOM 1462 C CA . SER A 1 190 ? -5.870 11.975 -0.813 1.00 95.81 190 SER A CA 1
ATOM 1463 C C . SER A 1 190 ? -5.260 12.109 -2.208 1.00 95.81 190 SER A C 1
ATOM 1465 O O . SER A 1 190 ? -4.508 11.226 -2.625 1.00 95.81 190 SER A O 1
ATOM 1467 N N . PRO A 1 191 ? -5.513 13.219 -2.925 1.00 95.94 191 PRO A N 1
ATOM 1468 C CA . PRO A 1 191 ? -4.889 13.454 -4.225 1.00 95.94 191 PRO A CA 1
ATOM 1469 C C . PRO A 1 191 ? -3.354 13.420 -4.183 1.00 95.94 191 PRO A C 1
ATOM 1471 O O . PRO A 1 191 ? -2.730 12.970 -5.138 1.00 95.94 191 PRO A O 1
ATOM 1474 N N . ILE A 1 192 ? -2.741 13.860 -3.076 1.00 94.56 192 ILE A N 1
ATOM 1475 C CA . ILE A 1 192 ? -1.282 13.850 -2.917 1.00 94.56 192 ILE A CA 1
ATOM 1476 C C . ILE A 1 192 ? -0.729 12.432 -2.711 1.00 94.56 192 ILE A C 1
ATOM 1478 O O . ILE A 1 192 ? 0.271 12.082 -3.335 1.00 94.56 192 ILE A O 1
ATOM 1482 N N . ALA A 1 193 ? -1.406 11.589 -1.921 1.00 96.00 193 ALA A N 1
ATOM 1483 C CA . ALA A 1 193 ? -1.041 10.178 -1.787 1.00 96.00 193 ALA A CA 1
ATOM 1484 C C . ALA A 1 193 ? -1.212 9.433 -3.119 1.00 96.00 193 ALA A C 1
ATOM 1486 O O . ALA A 1 193 ? -0.320 8.702 -3.539 1.00 96.00 193 ALA A O 1
ATOM 1487 N N . ASP A 1 194 ? -2.312 9.683 -3.834 1.00 97.06 194 ASP A N 1
ATOM 1488 C CA . ASP A 1 194 ? -2.533 9.127 -5.170 1.00 97.06 194 ASP A CA 1
ATOM 1489 C C . ASP A 1 194 ? -1.408 9.519 -6.137 1.00 97.06 194 ASP A C 1
ATOM 1491 O O . ASP A 1 194 ? -0.895 8.675 -6.874 1.00 97.06 194 ASP A O 1
ATOM 1495 N N . ALA A 1 195 ? -0.990 10.787 -6.114 1.00 96.50 195 ALA A N 1
ATOM 1496 C CA . ALA A 1 195 ? 0.094 11.284 -6.949 1.00 96.50 195 ALA A CA 1
ATOM 1497 C C . ALA A 1 195 ? 1.442 10.616 -6.613 1.00 96.50 195 ALA A C 1
ATOM 1499 O O . ALA A 1 195 ? 2.195 10.296 -7.535 1.00 96.50 195 ALA A O 1
ATOM 1500 N N . LEU A 1 196 ? 1.717 10.329 -5.332 1.00 96.94 196 LEU A N 1
ATOM 1501 C CA . LEU A 1 196 ? 2.889 9.556 -4.905 1.00 96.94 196 LEU A CA 1
ATOM 1502 C C . LEU A 1 196 ? 2.876 8.139 -5.505 1.00 96.94 196 LEU A C 1
ATOM 1504 O O . LEU A 1 196 ? 3.857 7.714 -6.116 1.00 96.94 196 LEU A O 1
ATOM 1508 N N . TRP A 1 197 ? 1.762 7.410 -5.388 1.00 97.75 197 TRP A N 1
ATOM 1509 C CA . TRP A 1 197 ? 1.661 6.033 -5.895 1.00 97.75 197 TRP A CA 1
ATOM 1510 C C . TRP A 1 197 ? 1.722 5.967 -7.423 1.00 97.75 197 TRP A C 1
ATOM 1512 O O . TRP A 1 197 ? 2.404 5.106 -7.985 1.00 97.75 197 TRP A O 1
ATOM 1522 N N . LEU A 1 198 ? 1.054 6.899 -8.106 1.00 97.38 198 LEU A N 1
ATOM 1523 C CA . LEU A 1 198 ? 1.089 7.012 -9.565 1.00 97.38 198 LEU A CA 1
ATOM 1524 C C . LEU A 1 198 ? 2.476 7.412 -10.070 1.00 97.38 198 LEU A C 1
ATOM 1526 O O . LEU A 1 198 ? 2.951 6.858 -11.061 1.00 97.38 198 LEU A O 1
ATOM 1530 N N . GLY A 1 199 ? 3.151 8.337 -9.388 1.00 96.00 199 GLY A N 1
ATOM 1531 C CA . GLY A 1 199 ? 4.514 8.735 -9.719 1.00 96.00 199 GLY A CA 1
ATOM 1532 C C . GLY A 1 199 ? 5.505 7.582 -9.551 1.00 96.00 199 GLY A C 1
ATOM 1533 O O . GLY A 1 199 ? 6.281 7.310 -10.471 1.00 96.00 199 GLY A O 1
ATOM 1534 N N . ALA A 1 200 ? 5.399 6.821 -8.456 1.00 96.00 200 ALA A N 1
ATOM 1535 C CA . ALA A 1 200 ? 6.172 5.597 -8.249 1.00 96.00 200 ALA A CA 1
ATOM 1536 C C . ALA A 1 200 ? 5.911 4.561 -9.359 1.00 96.00 200 ALA A C 1
ATOM 1538 O O . ALA A 1 200 ? 6.853 4.007 -9.929 1.00 96.00 200 ALA A O 1
ATOM 1539 N N . ALA A 1 201 ? 4.648 4.349 -9.739 1.00 95.50 201 ALA A N 1
ATOM 1540 C CA . ALA A 1 201 ? 4.287 3.437 -10.824 1.00 95.50 201 ALA A CA 1
ATOM 1541 C C . ALA A 1 201 ? 4.873 3.886 -12.172 1.00 95.50 201 ALA A C 1
ATOM 1543 O O . ALA A 1 201 ? 5.429 3.074 -12.913 1.00 95.50 201 ALA A O 1
ATOM 1544 N N . ARG A 1 202 ? 4.813 5.188 -12.473 1.00 94.06 202 ARG A N 1
ATOM 1545 C CA . ARG A 1 202 ? 5.404 5.782 -13.678 1.00 94.06 202 ARG A CA 1
ATOM 1546 C C . ARG A 1 202 ? 6.920 5.586 -13.719 1.00 94.06 202 ARG A C 1
ATOM 1548 O O . ARG A 1 202 ? 7.448 5.200 -14.760 1.00 94.06 202 ARG A O 1
ATOM 1555 N N . ARG A 1 203 ? 7.621 5.815 -12.601 1.00 92.81 203 ARG A N 1
ATOM 1556 C CA . ARG A 1 203 ? 9.074 5.585 -12.497 1.00 92.81 203 ARG A CA 1
ATOM 1557 C C . ARG A 1 203 ? 9.429 4.121 -12.717 1.00 92.81 203 ARG A C 1
ATOM 1559 O O . ARG A 1 203 ? 10.362 3.834 -13.464 1.00 92.81 203 ARG A O 1
ATOM 1566 N N . LEU A 1 204 ? 8.648 3.216 -12.129 1.00 92.38 204 LEU A N 1
ATOM 1567 C CA . LEU A 1 204 ? 8.837 1.778 -12.267 1.00 92.38 204 LEU A CA 1
ATOM 1568 C C . LEU A 1 204 ? 8.649 1.302 -13.718 1.00 92.38 204 LEU A C 1
ATOM 1570 O O . LEU A 1 204 ? 9.468 0.543 -14.232 1.00 92.38 204 LEU A O 1
ATOM 1574 N N . LEU A 1 205 ? 7.598 1.774 -14.398 1.00 91.25 205 LEU A N 1
ATOM 1575 C CA . LEU A 1 205 ? 7.339 1.467 -15.811 1.00 91.25 205 LEU A CA 1
ATOM 1576 C C . LEU A 1 205 ? 8.419 2.036 -16.737 1.00 91.25 205 LEU A C 1
ATOM 1578 O O . LEU A 1 205 ? 8.827 1.373 -17.689 1.00 91.25 205 LEU A O 1
ATOM 1582 N N . GLY A 1 206 ? 8.887 3.251 -16.449 1.00 89.12 206 GLY A N 1
ATOM 1583 C CA . GLY A 1 206 ? 9.925 3.929 -17.221 1.00 89.12 206 GLY A CA 1
ATOM 1584 C C . GLY A 1 206 ? 11.348 3.458 -16.927 1.00 89.12 206 GLY A C 1
ATOM 1585 O O . GLY A 1 206 ? 12.262 3.921 -17.601 1.00 89.12 206 GLY A O 1
ATOM 1586 N N . ARG A 1 207 ? 11.548 2.575 -15.933 1.00 87.75 207 ARG A N 1
ATOM 1587 C CA . ARG A 1 207 ? 12.872 2.218 -15.390 1.00 87.75 207 ARG A CA 1
ATOM 1588 C C . ARG A 1 207 ? 13.722 3.458 -15.116 1.00 87.75 207 ARG A C 1
ATOM 1590 O O . ARG A 1 207 ? 14.867 3.530 -15.545 1.00 87.75 207 ARG A O 1
ATOM 1597 N N . ALA A 1 208 ? 13.139 4.449 -14.441 1.00 85.81 208 ALA A N 1
ATOM 1598 C CA . ALA A 1 208 ? 13.744 5.774 -14.295 1.00 85.81 208 ALA A CA 1
ATOM 1599 C C . ALA A 1 208 ? 15.131 5.758 -13.624 1.00 85.81 208 ALA A C 1
ATOM 1601 O O . ALA A 1 208 ? 15.911 6.674 -13.850 1.00 85.81 208 ALA A O 1
ATOM 1602 N N . HIS A 1 209 ? 15.415 4.719 -12.832 1.00 83.50 209 HIS A N 1
ATOM 1603 C CA . HIS A 1 209 ? 16.632 4.569 -12.029 1.00 83.50 209 HIS A CA 1
ATOM 1604 C C . HIS A 1 2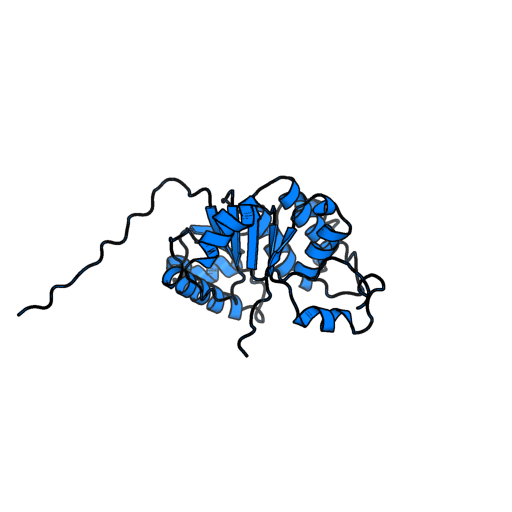09 ? 17.239 3.176 -12.231 1.00 83.50 209 HIS A C 1
ATOM 1606 O O . HIS A 1 209 ? 17.122 2.332 -11.341 1.00 83.50 209 HIS A O 1
ATOM 1612 N N . PRO A 1 210 ? 17.759 2.851 -13.430 1.00 83.31 210 PRO A N 1
ATOM 1613 C CA . PRO A 1 210 ? 18.171 1.491 -13.799 1.00 83.31 210 PRO A CA 1
ATOM 1614 C C . PRO A 1 210 ? 19.310 0.920 -12.937 1.00 83.31 210 PRO A C 1
ATOM 1616 O O . PRO A 1 210 ? 19.495 -0.295 -12.906 1.00 83.31 210 PRO A O 1
ATOM 1619 N N . GLU A 1 211 ? 20.051 1.775 -12.242 1.00 79.50 211 GLU A N 1
ATOM 1620 C CA . GLU A 1 211 ? 21.145 1.439 -11.330 1.00 79.50 211 GLU A CA 1
ATOM 1621 C C . GLU A 1 211 ? 20.686 0.898 -9.968 1.00 79.50 211 GLU A C 1
ATOM 1623 O O . GLU A 1 211 ? 21.500 0.353 -9.227 1.00 79.50 211 GLU A O 1
ATOM 1628 N N . VAL A 1 212 ? 19.395 1.001 -9.635 1.00 79.44 212 VAL A N 1
ATOM 1629 C CA . VAL A 1 212 ? 18.840 0.425 -8.402 1.00 79.44 212 VAL A CA 1
ATOM 1630 C C . VAL A 1 212 ? 17.900 -0.745 -8.675 1.00 79.44 212 VAL A C 1
ATOM 1632 O O . VAL A 1 212 ? 17.378 -0.944 -9.779 1.00 79.44 212 VAL A O 1
ATOM 1635 N N . ARG A 1 213 ? 17.592 -1.501 -7.616 1.00 81.44 213 ARG A N 1
ATOM 1636 C CA . ARG A 1 213 ? 16.529 -2.506 -7.657 1.00 81.44 213 ARG A CA 1
ATOM 1637 C C . ARG A 1 213 ? 15.196 -1.850 -8.043 1.00 81.44 213 ARG A C 1
ATOM 1639 O O . ARG A 1 213 ? 14.730 -0.910 -7.407 1.00 81.44 213 ARG A O 1
ATOM 1646 N N . GLN A 1 214 ? 14.551 -2.410 -9.062 1.00 83.75 214 GLN A N 1
ATOM 1647 C CA . GLN A 1 214 ? 13.270 -1.939 -9.593 1.00 83.75 214 GLN A CA 1
ATOM 1648 C C . GLN A 1 214 ? 12.078 -2.477 -8.779 1.00 83.75 214 GLN A C 1
ATOM 1650 O O . GLN A 1 214 ? 11.299 -3.290 -9.281 1.00 83.75 214 GLN A O 1
ATOM 1655 N N . GLY A 1 215 ? 11.979 -2.072 -7.511 1.00 90.25 215 GLY A N 1
ATOM 1656 C CA . GLY A 1 215 ? 10.866 -2.393 -6.608 1.00 90.25 215 GLY A CA 1
ATOM 1657 C C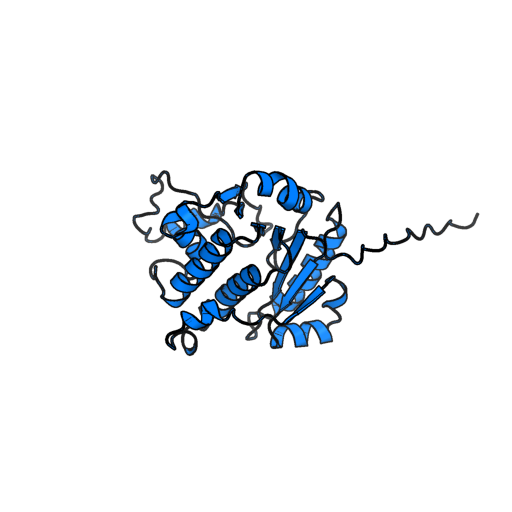 . GLY A 1 215 ? 9.919 -1.211 -6.386 1.00 90.25 215 GLY A C 1
ATOM 1658 O O . GLY A 1 215 ? 10.258 -0.068 -6.681 1.00 90.25 215 GLY A O 1
ATOM 1659 N N . ASP A 1 216 ? 8.732 -1.471 -5.840 1.00 92.38 216 ASP A N 1
ATOM 1660 C CA . ASP A 1 216 ? 7.787 -0.427 -5.411 1.00 92.38 216 ASP A CA 1
ATOM 1661 C C . ASP A 1 216 ? 8.423 0.516 -4.383 1.00 92.38 216 ASP A C 1
ATOM 1663 O O . ASP A 1 216 ? 8.319 1.733 -4.507 1.00 92.38 216 ASP A O 1
ATOM 1667 N N . GLN A 1 217 ? 9.134 -0.048 -3.410 1.00 91.88 217 GLN A N 1
ATOM 1668 C CA . GLN A 1 217 ? 9.728 0.683 -2.300 1.00 91.88 217 GLN A CA 1
ATOM 1669 C C . GLN A 1 217 ? 10.729 1.760 -2.755 1.00 91.88 217 GLN A C 1
ATOM 1671 O O . GLN A 1 217 ? 10.645 2.908 -2.321 1.00 91.88 217 GLN A O 1
ATOM 1676 N N . GLU A 1 218 ? 11.654 1.413 -3.656 1.00 89.19 218 GLU A N 1
ATOM 1677 C CA . GLU A 1 218 ? 12.609 2.362 -4.234 1.00 89.19 218 GLU A CA 1
ATOM 1678 C C . GLU A 1 218 ? 11.886 3.458 -5.012 1.00 89.19 218 GLU A C 1
ATOM 1680 O O . GLU A 1 218 ? 12.194 4.637 -4.862 1.00 89.19 218 GLU A O 1
ATOM 1685 N N . MET A 1 219 ? 10.893 3.089 -5.820 1.00 93.31 219 MET A N 1
ATOM 1686 C CA . MET A 1 219 ? 10.186 4.052 -6.662 1.00 93.31 219 MET A CA 1
ATOM 1687 C C . MET A 1 219 ? 9.312 5.007 -5.845 1.00 93.31 219 MET A C 1
ATOM 1689 O O . MET A 1 219 ? 9.212 6.178 -6.206 1.00 93.31 219 MET A O 1
ATOM 1693 N N . VAL A 1 220 ? 8.742 4.547 -4.727 1.00 94.50 220 VAL A N 1
ATOM 1694 C CA . VAL A 1 220 ? 8.067 5.402 -3.738 1.00 94.50 220 VAL A CA 1
ATOM 1695 C C . VAL A 1 220 ? 9.058 6.375 -3.109 1.00 94.50 220 VAL A C 1
ATOM 1697 O O . VAL A 1 220 ? 8.782 7.571 -3.066 1.00 94.50 220 VAL A O 1
ATOM 1700 N N . TRP A 1 221 ? 10.231 5.902 -2.680 1.00 92.06 221 TRP A N 1
ATOM 1701 C CA . TRP A 1 221 ? 11.259 6.772 -2.105 1.00 92.06 221 TRP A CA 1
ATOM 1702 C C . TRP A 1 221 ? 11.748 7.830 -3.106 1.00 92.06 221 TRP A C 1
ATOM 1704 O O . TRP A 1 221 ? 11.868 9.006 -2.765 1.00 92.06 221 TRP A O 1
ATOM 1714 N N . PHE A 1 222 ? 11.958 7.457 -4.370 1.00 90.56 222 PHE A N 1
ATOM 1715 C CA . PHE A 1 222 ? 12.320 8.410 -5.419 1.00 90.56 222 PHE A CA 1
ATOM 1716 C C . PHE A 1 222 ? 11.204 9.401 -5.740 1.00 90.56 222 PHE A C 1
ATOM 1718 O O . PHE A 1 222 ? 11.479 10.574 -5.985 1.00 90.56 222 PHE A O 1
ATOM 1725 N N . GLU A 1 223 ? 9.944 8.967 -5.755 1.00 94.44 223 GLU A N 1
ATOM 1726 C CA . GLU A 1 223 ? 8.829 9.887 -5.975 1.00 94.44 223 GLU A CA 1
ATOM 1727 C C . GLU A 1 223 ? 8.640 10.847 -4.795 1.00 94.44 223 GLU A C 1
ATOM 1729 O O . GLU A 1 223 ? 8.332 12.021 -5.003 1.00 94.44 223 GLU A O 1
ATOM 1734 N N . TRP A 1 224 ? 8.906 10.388 -3.573 1.00 92.44 224 TRP A N 1
ATOM 1735 C CA . TRP A 1 224 ? 8.932 11.238 -2.389 1.00 92.44 224 TRP A CA 1
ATOM 1736 C C . TRP A 1 224 ? 10.033 12.299 -2.465 1.00 92.44 224 TRP A C 1
ATOM 1738 O O . TRP A 1 224 ? 9.768 13.488 -2.297 1.00 92.44 224 TRP A O 1
ATOM 1748 N N . THR A 1 225 ? 11.265 11.889 -2.752 1.00 89.06 225 THR A N 1
ATOM 1749 C CA . THR A 1 225 ? 12.440 12.769 -2.653 1.00 89.06 225 THR A CA 1
ATOM 1750 C C . THR A 1 225 ? 12.652 13.655 -3.881 1.00 89.06 225 THR A C 1
ATOM 1752 O O . THR A 1 225 ? 13.156 14.772 -3.757 1.00 89.06 225 THR A O 1
ATOM 1755 N N . GLN A 1 226 ? 12.245 13.198 -5.068 1.00 88.56 226 GLN A N 1
ATOM 1756 C CA . GLN A 1 226 ? 12.513 13.871 -6.346 1.00 88.56 226 GLN A CA 1
ATOM 1757 C C . GLN A 1 226 ? 11.245 14.254 -7.119 1.00 88.56 226 GLN A C 1
ATOM 1759 O O . GLN A 1 226 ? 11.346 14.851 -8.189 1.00 88.56 226 GLN A O 1
ATOM 1764 N N . GLY A 1 227 ? 10.063 13.854 -6.650 1.00 87.19 227 GLY A N 1
ATOM 1765 C CA . GLY A 1 227 ? 8.805 13.998 -7.378 1.00 87.19 227 GLY A CA 1
ATOM 1766 C C . GLY A 1 227 ? 7.786 14.892 -6.682 1.00 87.19 227 GLY A C 1
ATOM 1767 O O . GLY A 1 227 ? 8.129 15.822 -5.949 1.00 87.19 227 GLY A O 1
ATOM 1768 N N . VAL A 1 228 ? 6.508 14.600 -6.923 1.00 79.94 228 VAL A N 1
ATOM 1769 C CA . VAL A 1 228 ? 5.378 15.336 -6.326 1.00 79.94 228 VAL A CA 1
ATOM 1770 C C . VAL A 1 228 ? 5.247 15.083 -4.826 1.00 79.94 228 VAL A C 1
ATOM 1772 O O . VAL A 1 228 ? 4.627 15.876 -4.126 1.00 79.94 228 VAL A O 1
ATOM 1775 N N . GLY A 1 229 ? 5.871 14.017 -4.314 1.00 70.12 229 GLY A N 1
ATOM 1776 C CA . GLY A 1 229 ? 5.855 13.692 -2.894 1.00 70.12 229 GLY A CA 1
ATOM 1777 C C . GLY A 1 229 ? 6.667 14.655 -2.022 1.00 70.12 229 GLY A C 1
ATOM 1778 O O . GLY A 1 229 ? 6.568 14.572 -0.805 1.00 70.12 229 GLY A O 1
ATOM 1779 N N . ARG A 1 230 ? 7.419 15.610 -2.590 1.00 82.12 230 ARG A N 1
ATOM 1780 C CA . ARG A 1 230 ? 8.218 16.573 -1.804 1.00 82.12 230 ARG A CA 1
ATOM 1781 C C . ARG A 1 230 ? 7.378 17.490 -0.910 1.00 82.12 230 ARG A C 1
ATOM 1783 O O . ARG A 1 230 ? 7.894 17.998 0.078 1.00 82.12 230 ARG A O 1
ATOM 1790 N N . SER A 1 231 ? 6.108 17.710 -1.251 1.00 85.62 231 SER A N 1
ATOM 1791 C CA . SER A 1 231 ? 5.153 18.458 -0.421 1.00 85.62 231 SER A CA 1
ATOM 1792 C C . SER A 1 231 ? 4.393 17.577 0.577 1.00 85.62 231 SER A C 1
ATOM 1794 O O . SER A 1 231 ? 3.592 18.092 1.353 1.00 85.62 231 SER A O 1
ATOM 1796 N N . MET A 1 232 ? 4.625 16.263 0.562 1.00 92.19 232 MET A N 1
ATOM 1797 C CA . MET A 1 232 ? 3.932 15.295 1.403 1.00 92.19 232 MET A CA 1
ATOM 1798 C C . MET A 1 232 ? 4.637 15.132 2.747 1.00 92.19 232 MET A C 1
ATOM 1800 O O . MET A 1 232 ? 5.863 14.999 2.816 1.00 92.19 232 MET A O 1
ATOM 1804 N N . ARG A 1 233 ? 3.861 15.074 3.831 1.00 94.38 233 ARG A N 1
ATOM 1805 C CA . ARG A 1 233 ? 4.380 14.740 5.159 1.00 94.38 233 ARG A CA 1
ATOM 1806 C C . ARG A 1 233 ? 4.521 13.229 5.254 1.00 94.38 233 ARG A C 1
ATOM 1808 O O . ARG A 1 233 ? 3.563 12.534 5.591 1.00 94.38 233 ARG A O 1
ATOM 1815 N N . ILE A 1 234 ? 5.703 12.722 4.931 1.00 95.06 234 ILE A N 1
ATOM 1816 C CA . ILE A 1 234 ? 6.030 11.313 5.147 1.00 95.06 234 ILE A CA 1
ATOM 1817 C C . ILE A 1 234 ? 6.756 11.173 6.480 1.00 95.06 234 ILE A C 1
ATOM 1819 O O . ILE A 1 234 ? 7.759 11.846 6.708 1.00 95.06 234 ILE A O 1
ATOM 1823 N N . LEU A 1 235 ? 6.245 10.302 7.351 1.00 96.06 235 LEU A N 1
ATOM 1824 C CA . LEU A 1 235 ? 6.846 10.003 8.647 1.00 96.06 235 LEU A CA 1
ATOM 1825 C C . LEU A 1 235 ? 7.588 8.657 8.599 1.00 96.06 235 LEU A C 1
ATOM 1827 O O . LEU A 1 235 ? 6.939 7.607 8.537 1.00 96.06 235 LEU A O 1
ATOM 1831 N N . PRO A 1 236 ? 8.931 8.663 8.667 1.00 93.31 236 PRO A N 1
ATOM 1832 C CA . PRO A 1 236 ? 9.701 7.456 8.922 1.00 93.31 236 PRO A CA 1
ATOM 1833 C C . PRO A 1 236 ? 9.378 6.916 10.317 1.00 93.31 236 PRO A C 1
ATOM 1835 O O . PRO A 1 236 ? 9.462 7.641 11.309 1.00 93.31 236 PRO A O 1
ATOM 1838 N N . LEU A 1 237 ? 9.011 5.641 10.397 1.00 93.19 237 LEU A N 1
ATOM 1839 C CA . LEU A 1 237 ? 8.802 4.931 11.656 1.00 93.19 237 LEU A CA 1
ATOM 1840 C C . LEU A 1 237 ? 10.074 4.150 12.025 1.00 93.19 237 LEU A C 1
ATOM 1842 O O . LEU A 1 237 ? 10.855 3.805 11.133 1.00 93.19 237 LEU A O 1
ATOM 1846 N N . PRO A 1 238 ? 10.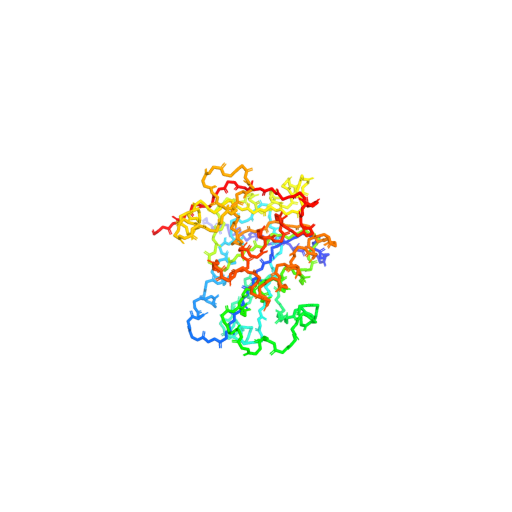297 3.831 13.312 1.00 88.69 238 PRO A N 1
ATOM 1847 C CA . PRO A 1 238 ? 11.344 2.893 13.705 1.00 88.69 238 PRO A CA 1
ATOM 1848 C C . PRO A 1 238 ? 11.277 1.595 12.886 1.00 88.69 238 PRO A C 1
ATOM 1850 O O . PRO A 1 238 ? 10.193 1.153 12.499 1.00 88.69 238 PRO A O 1
ATOM 1853 N N . GLY A 1 239 ? 12.446 1.026 12.578 1.00 78.44 239 GLY A N 1
ATOM 1854 C CA . GLY A 1 239 ? 12.553 -0.150 11.715 1.00 78.44 239 GLY A CA 1
ATOM 1855 C C . GLY A 1 239 ? 11.831 -1.378 12.274 1.00 78.44 239 GLY A C 1
ATOM 1856 O O . GLY A 1 239 ? 11.596 -1.488 13.476 1.00 78.44 239 GLY A O 1
ATOM 1857 N N . MET A 1 240 ? 11.485 -2.308 11.384 1.00 74.75 240 MET A N 1
ATOM 1858 C CA . MET A 1 240 ? 10.923 -3.607 11.762 1.00 74.75 240 MET A CA 1
ATOM 1859 C C . MET A 1 240 ? 12.045 -4.598 12.074 1.00 74.75 240 MET A C 1
ATOM 1861 O O . MET A 1 240 ? 13.033 -4.674 11.340 1.00 74.75 240 MET A O 1
ATOM 1865 N N . GLU A 1 241 ? 11.880 -5.384 13.135 1.00 73.56 241 GLU A N 1
ATOM 1866 C CA . GLU A 1 241 ? 12.781 -6.498 13.427 1.00 73.56 241 GLU A CA 1
ATOM 1867 C C . GLU A 1 241 ? 12.544 -7.642 12.435 1.00 73.56 241 GLU A C 1
ATOM 1869 O O . GLU A 1 241 ? 11.408 -8.065 12.209 1.00 73.56 241 GLU A O 1
ATOM 1874 N N . ARG A 1 242 ? 13.624 -8.155 11.835 1.00 67.00 242 ARG A N 1
ATOM 1875 C CA . ARG A 1 242 ? 13.571 -9.369 11.014 1.00 67.00 242 ARG A CA 1
ATOM 1876 C C . ARG A 1 242 ? 13.753 -10.572 11.934 1.00 67.00 242 ARG A C 1
ATOM 1878 O O . ARG A 1 242 ? 14.833 -10.759 12.486 1.00 67.00 242 ARG A O 1
ATOM 1885 N N . MET A 1 243 ? 12.705 -11.375 12.097 1.00 59.06 243 MET A N 1
ATOM 1886 C CA . MET A 1 243 ? 12.839 -12.686 12.731 1.00 59.06 243 MET A CA 1
ATOM 1887 C C . MET A 1 243 ? 13.476 -13.633 11.705 1.00 59.06 243 MET A C 1
ATOM 1889 O O . MET A 1 243 ? 12.896 -13.859 10.643 1.00 59.06 243 MET A O 1
ATOM 1893 N N . HIS A 1 244 ? 14.696 -14.087 11.990 1.00 52.75 244 HIS A N 1
ATOM 1894 C CA . HIS A 1 244 ? 15.463 -15.021 11.161 1.00 52.75 244 HIS A CA 1
ATOM 1895 C C . HIS A 1 244 ? 15.182 -16.475 11.536 1.00 52.75 244 HIS A C 1
ATOM 1897 O O . HIS A 1 244 ? 15.022 -16.743 12.748 1.00 52.75 244 HIS A O 1
#

Radius of gyration: 18.89 Å; Cα contacts (8 Å, |Δi|>4): 398; chains: 1; bounding box: 51×47×64 Å

Mean predicted aligned error: 7.31 Å

Solvent-accessible surface area (backbone atoms only — not comparable to full-atom values): 13926 Å² total; per-residue (Å²): 135,80,83,82,80,80,77,77,75,74,79,79,77,72,88,64,81,60,55,46,30,36,39,35,62,42,71,48,92,58,78,91,41,54,59,54,71,60,32,32,42,52,30,41,43,50,34,66,72,43,40,42,74,81,64,54,35,36,37,34,17,24,70,60,36,45,57,54,37,57,76,68,61,44,53,80,58,38,78,39,75,48,75,43,62,74,42,66,74,59,53,72,67,46,86,72,54,66,85,75,43,71,84,44,46,59,37,47,43,49,42,23,47,63,72,61,56,88,31,49,29,33,38,38,40,38,34,88,49,79,67,80,62,33,48,50,65,47,44,40,62,61,57,49,49,72,78,21,47,32,36,24,25,29,35,77,78,46,61,66,68,44,58,75,78,42,58,88,88,56,44,100,83,52,94,62,86,76,61,48,34,71,52,40,32,31,36,43,70,43,76,65,52,46,48,26,43,50,45,13,45,48,35,56,76,64,52,73,58,76,92,51,77,79,46,49,42,54,25,39,50,47,15,32,76,76,44,82,22,63,83,52,48,69,40,77,37,78,58,77,83,81,88,128